Protein AF-B3MXZ1-F1 (afdb_monomer_lite)

Foldseek 3Di:
DLVLLVVLLVVLVVLLVVCVVPVQVSLLVCLVVNLVSLVVLLVVLVVVLVVLVVLLVVLVVVLVVLVVVLVLLCQLCDCPHVVNVVLVVLVVLLVVLVVVVVVVPPPDPPPDDDPDDDDDDDPPPVSPVVSVVSNVVSVVVSVVSVVVSVVSNVVSVVVSCCSVVVPNVVSVVVSVLSVVLSVLSVLLNVLSVQSVDPDSVSVSVSSVSSVVNSVSSVVSNCVVVVVD

Structure (mmCIF, N/CA/C/O backbone):
data_AF-B3MXZ1-F1
#
_entry.id   AF-B3MXZ1-F1
#
loop_
_atom_site.group_PDB
_atom_site.id
_atom_site.type_symbol
_atom_site.label_atom_id
_atom_site.label_alt_id
_atom_site.label_comp_id
_atom_site.label_asym_id
_atom_site.label_entity_id
_atom_site.label_seq_id
_atom_site.pdbx_PDB_ins_code
_atom_site.Cartn_x
_atom_site.Cartn_y
_atom_site.Cartn_z
_atom_site.occupancy
_atom_site.B_iso_or_equiv
_atom_site.auth_seq_id
_atom_site.auth_comp_id
_atom_site.auth_asym_id
_atom_site.auth_atom_id
_atom_site.pdbx_PDB_model_num
ATOM 1 N N . MET A 1 1 ? -10.694 4.862 7.786 1.00 93.06 1 MET A N 1
ATOM 2 C CA . MET A 1 1 ? -10.597 4.562 9.237 1.00 93.06 1 MET A CA 1
ATOM 3 C C . MET A 1 1 ? -10.283 5.751 10.142 1.00 93.06 1 MET A C 1
ATOM 5 O O . MET A 1 1 ? -10.937 5.876 11.170 1.00 93.06 1 MET A O 1
ATOM 9 N N . PHE A 1 2 ? -9.372 6.655 9.772 1.00 93.19 2 PHE A N 1
ATOM 10 C CA . PHE A 1 2 ? -8.960 7.810 10.591 1.00 93.19 2 PHE A CA 1
ATOM 11 C C . PHE A 1 2 ? -10.103 8.555 11.312 1.00 93.19 2 PHE A C 1
ATOM 13 O O . PHE A 1 2 ? -10.139 8.621 12.540 1.00 93.19 2 PHE A O 1
ATOM 20 N N . LYS A 1 3 ? -11.109 9.038 10.564 1.00 92.94 3 LYS A N 1
ATOM 21 C CA . LYS A 1 3 ? -12.267 9.762 11.132 1.00 92.94 3 LYS A CA 1
ATOM 22 C C . LYS A 1 3 ? -13.041 8.944 12.171 1.00 92.94 3 LYS A C 1
ATOM 24 O O . LYS A 1 3 ? -13.578 9.509 13.120 1.00 92.94 3 LYS A O 1
ATOM 29 N N . TRP A 1 4 ? -13.116 7.624 11.984 1.00 95.56 4 TRP A N 1
ATOM 30 C CA . TRP A 1 4 ? -13.737 6.737 12.964 1.00 95.56 4 TRP A CA 1
ATOM 31 C C . TRP A 1 4 ? -12.901 6.685 14.243 1.00 95.56 4 TRP A C 1
ATOM 33 O O . TRP A 1 4 ? -13.463 6.930 15.301 1.00 95.56 4 TRP A O 1
ATOM 43 N N . CYS A 1 5 ? -11.579 6.492 14.161 1.00 95.38 5 CYS A N 1
ATOM 44 C CA . CYS A 1 5 ? -10.699 6.491 15.338 1.00 95.38 5 CYS A CA 1
ATOM 45 C C . CYS A 1 5 ? -10.757 7.803 16.125 1.00 95.38 5 CYS A C 1
ATOM 47 O O . CYS A 1 5 ? -10.826 7.766 17.350 1.00 95.38 5 CYS A O 1
ATOM 49 N N . VAL A 1 6 ? -10.788 8.955 15.444 1.00 93.44 6 VAL A N 1
ATOM 50 C CA . VAL A 1 6 ? -10.919 10.267 16.103 1.00 93.44 6 VAL A CA 1
ATOM 51 C C . VAL A 1 6 ? -12.219 10.351 16.904 1.00 93.44 6 VAL A C 1
ATOM 53 O O . VAL A 1 6 ? -12.214 10.770 18.062 1.00 93.44 6 VAL A O 1
ATOM 56 N N . ARG A 1 7 ? -13.343 9.957 16.296 1.00 93.31 7 ARG A N 1
ATOM 57 C CA . ARG A 1 7 ? -14.656 10.010 16.945 1.00 93.31 7 ARG A CA 1
ATOM 58 C C . ARG A 1 7 ? -14.773 8.973 18.063 1.00 93.31 7 ARG A C 1
ATOM 60 O O . ARG A 1 7 ? -15.049 9.339 19.203 1.00 93.31 7 ARG A O 1
ATOM 67 N N . ALA A 1 8 ? -14.516 7.710 17.740 1.00 92.62 8 ALA A N 1
ATOM 68 C CA . ALA A 1 8 ? -14.602 6.588 18.662 1.00 92.62 8 ALA A CA 1
ATOM 69 C C . ALA A 1 8 ? -13.643 6.770 19.844 1.00 92.62 8 ALA A C 1
ATOM 71 O O . ALA A 1 8 ? -14.031 6.550 20.981 1.00 92.62 8 ALA A O 1
ATOM 72 N N . GLY A 1 9 ? -12.428 7.278 19.619 1.00 91.44 9 GLY A N 1
ATOM 73 C CA . GLY A 1 9 ? -11.471 7.571 20.686 1.00 91.44 9 GLY A CA 1
ATOM 74 C C . GLY A 1 9 ? -12.012 8.551 21.734 1.00 91.44 9 GLY A C 1
ATOM 75 O O . GLY A 1 9 ? -11.844 8.313 22.932 1.00 91.44 9 GLY A O 1
ATOM 76 N N . ARG A 1 10 ? -12.717 9.611 21.309 1.00 89.94 10 ARG A N 1
ATOM 77 C CA . ARG A 1 10 ? -13.372 10.570 22.222 1.00 89.94 10 ARG A CA 1
ATOM 78 C C . ARG A 1 10 ? -14.527 9.924 22.985 1.00 89.94 10 ARG A C 1
ATOM 80 O O . ARG A 1 10 ? -14.628 10.098 24.198 1.00 89.94 10 ARG A O 1
ATOM 87 N N . GLU A 1 11 ? -15.370 9.165 22.287 1.00 90.56 11 GLU A N 1
ATOM 88 C CA . GLU A 1 11 ? -16.501 8.444 22.886 1.00 90.56 11 GLU A CA 1
ATOM 89 C C . GLU A 1 11 ? -16.006 7.413 23.919 1.00 90.56 11 GLU A C 1
ATOM 91 O O . GLU A 1 11 ? -16.462 7.398 25.061 1.00 90.56 11 GLU A O 1
ATOM 96 N N . PHE A 1 12 ? -14.986 6.623 23.579 1.00 92.69 12 PHE A N 1
ATOM 97 C CA . PHE A 1 12 ? -14.372 5.643 24.475 1.00 92.69 12 PHE A CA 1
ATOM 98 C C . PHE A 1 12 ? -13.712 6.308 25.681 1.00 92.69 12 PHE A C 1
ATOM 100 O O . PHE A 1 12 ? -13.848 5.817 26.797 1.00 92.69 12 PHE A O 1
ATOM 107 N N . GLN A 1 13 ? -13.033 7.444 25.501 1.00 92.44 13 GLN A N 1
ATOM 108 C CA . GLN A 1 13 ? -12.469 8.196 26.622 1.00 92.44 13 GLN A CA 1
ATOM 109 C C . GLN A 1 13 ? -13.553 8.673 27.596 1.00 92.44 13 GLN A C 1
ATOM 111 O O . GLN A 1 13 ? -13.343 8.611 28.806 1.00 92.44 13 GLN A O 1
ATOM 116 N N . MET A 1 14 ? -14.692 9.143 27.086 1.00 89.19 14 MET A N 1
ATOM 117 C CA . MET A 1 14 ? -15.820 9.564 27.918 1.00 89.19 14 MET A CA 1
ATOM 118 C C . MET A 1 14 ? -16.379 8.389 28.723 1.00 89.19 14 MET A C 1
ATOM 120 O O . MET A 1 14 ? -16.520 8.499 29.939 1.00 89.19 14 MET A O 1
ATOM 124 N N . VAL A 1 15 ? -16.608 7.246 28.071 1.00 88.38 15 VAL A N 1
ATOM 125 C CA . VAL A 1 15 ? -17.069 6.019 28.739 1.00 88.38 15 VAL A CA 1
ATOM 126 C C . VAL A 1 15 ? -16.093 5.578 29.824 1.00 88.38 15 VAL A C 1
ATOM 128 O O . VAL A 1 15 ? -16.517 5.266 30.930 1.00 88.38 15 VAL A O 1
ATOM 131 N N . LEU A 1 16 ? -14.789 5.570 29.536 1.00 89.94 16 LEU A N 1
ATOM 132 C CA . LEU A 1 16 ? -13.767 5.154 30.499 1.00 89.94 16 LEU A CA 1
ATOM 133 C C . LEU A 1 16 ? -13.715 6.073 31.726 1.00 89.94 16 LEU A C 1
ATOM 135 O O . LEU A 1 16 ? -13.506 5.583 32.831 1.00 89.94 16 LEU A O 1
ATOM 139 N N . LYS A 1 17 ? -13.930 7.384 31.548 1.00 88.94 17 LYS A N 1
ATOM 140 C CA . LYS A 1 17 ? -14.038 8.332 32.669 1.00 88.94 17 LYS A CA 1
ATOM 141 C C . LYS A 1 17 ? -15.261 8.027 33.529 1.00 88.94 17 LYS A C 1
ATOM 143 O O . LYS A 1 17 ? -15.119 7.845 34.730 1.00 88.94 17 LYS A O 1
ATOM 148 N N . LEU A 1 18 ? -16.432 7.883 32.914 1.00 85.81 18 LEU A N 1
ATOM 149 C CA . LEU A 1 18 ? -17.665 7.567 33.639 1.00 85.81 18 LEU A CA 1
ATOM 150 C C . LEU A 1 18 ? -17.561 6.220 34.374 1.00 85.81 18 LEU A C 1
ATOM 152 O O . LEU A 1 18 ? -17.936 6.104 35.536 1.00 85.81 18 LEU A O 1
ATOM 156 N N . ALA A 1 19 ? -16.983 5.206 33.728 1.00 84.75 19 ALA A N 1
ATOM 157 C CA . ALA A 1 19 ? -16.794 3.885 34.318 1.00 84.75 19 ALA A CA 1
ATOM 158 C C . ALA A 1 19 ? -15.785 3.870 35.481 1.00 84.75 19 ALA A C 1
ATOM 160 O O . ALA A 1 19 ? -15.752 2.895 36.226 1.00 84.75 19 ALA A O 1
ATOM 161 N N . SER A 1 20 ? -14.965 4.914 35.649 1.00 83.06 20 SER A N 1
ATOM 162 C CA . SER A 1 20 ? -14.101 5.058 36.828 1.00 83.06 20 SER A CA 1
ATOM 163 C C . SER A 1 20 ? -14.858 5.536 38.073 1.00 83.06 20 SER A C 1
ATOM 165 O O . SER A 1 20 ? -14.412 5.272 39.186 1.00 83.06 20 SER A O 1
ATOM 167 N N . GLU A 1 21 ? -16.009 6.190 37.887 1.00 82.94 21 GLU A N 1
ATOM 168 C CA . GLU A 1 21 ? -16.872 6.687 38.964 1.00 82.94 21 GLU A CA 1
ATOM 169 C C . GLU A 1 21 ? -17.924 5.640 39.357 1.00 82.94 21 GLU A C 1
ATOM 171 O O . GLU A 1 21 ? -18.075 5.322 40.535 1.00 82.94 21 GLU A O 1
ATOM 176 N N . ASP A 1 22 ? -18.604 5.053 38.365 1.00 82.12 22 ASP A N 1
ATOM 177 C CA . ASP A 1 22 ? -19.532 3.932 38.548 1.00 82.12 22 ASP A CA 1
ATOM 178 C C . ASP A 1 22 ? -19.400 2.924 37.386 1.00 82.12 22 ASP A C 1
ATOM 180 O O . ASP A 1 22 ? -20.073 3.039 36.353 1.00 82.12 22 ASP A O 1
ATOM 184 N N . PRO A 1 23 ? -18.551 1.890 37.538 1.00 72.38 23 PRO A N 1
ATOM 185 C CA . PRO A 1 23 ? -18.324 0.891 36.498 1.00 72.38 23 PRO A CA 1
ATOM 186 C C . PRO A 1 23 ? -19.586 0.097 36.133 1.00 72.38 23 PRO A C 1
ATOM 188 O O . PRO A 1 23 ? -19.678 -0.451 35.032 1.00 72.38 23 PRO A O 1
ATOM 191 N N . LYS A 1 24 ? -20.542 -0.018 37.067 1.00 73.62 24 LYS A N 1
ATOM 192 C CA . LYS A 1 24 ? -21.664 -0.959 36.977 1.00 73.62 24 LYS A CA 1
ATOM 193 C C . LYS A 1 24 ? -22.850 -0.354 36.235 1.00 73.62 24 LYS A C 1
ATOM 195 O O . LYS A 1 24 ? -23.453 -1.060 35.423 1.00 73.62 24 LYS A O 1
ATOM 200 N N . ALA A 1 25 ? -23.151 0.923 36.481 1.00 69.69 25 ALA A N 1
ATOM 201 C CA . ALA A 1 25 ? -24.272 1.628 35.856 1.00 69.69 25 ALA A CA 1
ATOM 202 C C . ALA A 1 25 ? -23.959 2.120 34.432 1.00 69.69 25 ALA A C 1
ATOM 204 O O . ALA A 1 25 ? -24.816 2.084 33.547 1.00 69.69 25 ALA A O 1
ATOM 205 N N . VAL A 1 26 ? -22.716 2.537 34.176 1.00 73.75 26 VAL A N 1
ATOM 206 C CA . VAL A 1 26 ? -22.315 3.161 32.900 1.00 73.75 26 VAL A CA 1
ATOM 207 C C . VAL A 1 26 ? -22.398 2.188 31.724 1.00 73.75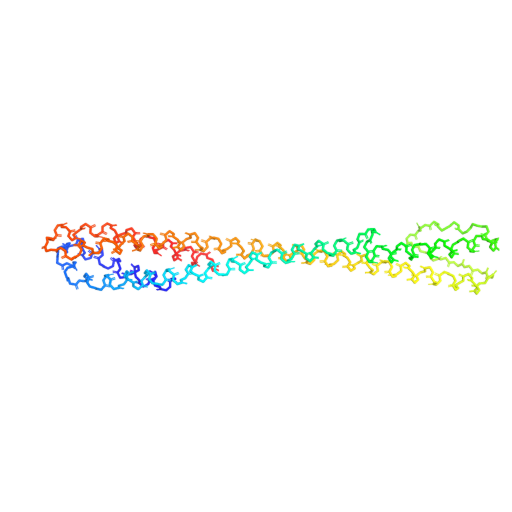 26 VAL A C 1
ATOM 209 O O . VAL A 1 26 ? -22.818 2.562 30.626 1.00 73.75 26 VAL A O 1
ATOM 212 N N . LEU A 1 27 ? -22.038 0.923 31.950 1.00 72.00 27 LEU A N 1
ATOM 213 C CA . LEU A 1 27 ? -22.040 -0.096 30.901 1.00 72.00 27 LEU A CA 1
ATOM 214 C C . LEU A 1 27 ? -23.450 -0.570 30.520 1.00 72.00 27 LEU A C 1
ATOM 216 O O . LEU A 1 27 ? -23.641 -0.977 29.376 1.00 72.00 27 LEU A O 1
ATOM 220 N N . ASP A 1 28 ? -24.435 -0.457 31.418 1.00 70.31 28 ASP A N 1
ATOM 221 C CA . ASP A 1 28 ? -25.837 -0.775 31.106 1.00 70.31 28 ASP A CA 1
ATOM 222 C C . ASP A 1 28 ? -26.475 0.284 30.197 1.00 70.31 28 ASP A C 1
ATOM 224 O O . ASP A 1 28 ? -27.252 -0.048 29.304 1.00 70.31 28 ASP A O 1
ATOM 228 N N . ILE A 1 29 ? -26.115 1.557 30.382 1.00 68.81 29 ILE A N 1
ATOM 229 C CA . ILE A 1 29 ? -26.708 2.674 29.634 1.00 68.81 29 ILE A CA 1
ATOM 230 C C . ILE A 1 29 ? -26.031 2.848 28.269 1.00 68.81 29 ILE A C 1
ATOM 232 O O . ILE A 1 29 ? -26.696 3.102 27.265 1.00 68.81 29 ILE A O 1
ATOM 236 N N . ILE A 1 30 ? -24.703 2.707 28.214 1.00 79.12 30 ILE A N 1
ATOM 237 C CA . ILE A 1 30 ? -23.906 3.078 27.031 1.00 79.12 30 ILE A CA 1
ATOM 238 C C . ILE A 1 30 ? -23.418 1.840 26.255 1.00 79.12 30 ILE A C 1
ATOM 240 O O . ILE A 1 30 ? -22.921 1.959 25.134 1.00 79.12 30 ILE A O 1
ATOM 244 N N . GLY A 1 31 ? -23.622 0.630 26.790 1.00 79.50 31 GLY A N 1
ATOM 245 C CA . GLY A 1 31 ? -23.174 -0.624 26.177 1.00 79.50 31 GLY A CA 1
ATOM 246 C C . GLY A 1 31 ? -23.631 -0.797 24.726 1.00 79.50 31 GLY A C 1
ATOM 247 O O . GLY A 1 31 ? -22.821 -1.146 23.872 1.00 79.50 31 GLY A O 1
ATOM 248 N N . GLY A 1 32 ? -24.890 -0.471 24.411 1.00 81.94 32 GLY A N 1
ATOM 249 C CA . GLY A 1 32 ? -25.412 -0.557 23.040 1.00 81.94 32 GLY A CA 1
ATOM 250 C C . GLY A 1 32 ? -24.699 0.376 22.054 1.00 81.94 32 GLY A C 1
ATOM 251 O O . GLY A 1 32 ? -24.387 -0.029 20.934 1.00 81.94 32 GLY A O 1
ATOM 252 N N . VAL A 1 33 ? -24.370 1.596 22.490 1.00 85.38 33 VAL A N 1
ATOM 253 C CA . VAL A 1 33 ? -23.632 2.579 21.678 1.00 85.38 33 VAL A CA 1
ATOM 254 C C . VAL A 1 33 ? -22.213 2.086 21.405 1.00 85.38 33 VAL A C 1
ATOM 256 O O . VAL A 1 33 ? -21.750 2.145 20.270 1.00 85.38 33 VAL A O 1
ATOM 259 N N . ILE A 1 34 ? -21.541 1.541 22.422 1.00 88.56 34 ILE A N 1
ATOM 260 C CA . ILE A 1 34 ? -20.177 1.013 22.294 1.00 88.56 34 ILE A CA 1
ATOM 261 C C . ILE A 1 34 ? -20.141 -0.183 21.344 1.00 88.56 34 ILE A C 1
ATOM 263 O O . ILE A 1 34 ? -19.271 -0.246 20.479 1.00 88.56 34 ILE A O 1
ATOM 267 N N . VAL A 1 35 ? -21.089 -1.114 21.476 1.00 90.62 35 VAL A N 1
ATOM 268 C CA . VAL A 1 35 ? -21.178 -2.284 20.592 1.00 90.62 35 VAL A CA 1
ATOM 269 C C . VAL A 1 35 ? -21.366 -1.851 19.143 1.00 90.62 35 VAL A C 1
ATOM 271 O O . VAL A 1 35 ? -20.604 -2.289 18.285 1.00 90.62 35 VAL A O 1
ATOM 274 N N . SER A 1 36 ? -22.302 -0.934 18.888 1.00 91.12 36 SER A N 1
ATOM 275 C CA . SER A 1 36 ? -22.532 -0.404 17.543 1.00 91.12 36 SER A CA 1
ATOM 276 C C . SER A 1 36 ? -21.297 0.319 16.991 1.00 91.12 36 SER A C 1
ATOM 278 O O . SER A 1 36 ? -20.915 0.101 15.843 1.00 91.12 36 SER A O 1
ATOM 280 N N . ALA A 1 37 ? -20.614 1.127 17.808 1.00 92.88 37 ALA A N 1
ATOM 281 C CA . ALA A 1 37 ? -19.394 1.818 17.396 1.00 92.88 37 ALA A CA 1
ATOM 282 C C . ALA A 1 37 ? -18.263 0.843 17.026 1.00 92.88 37 ALA A C 1
ATOM 284 O O . ALA A 1 37 ? -17.563 1.076 16.038 1.00 92.88 37 ALA A O 1
ATOM 285 N N . VAL A 1 38 ? -18.098 -0.243 17.791 1.00 94.75 38 VAL A N 1
ATOM 286 C CA . VAL A 1 38 ? -17.117 -1.309 17.528 1.00 94.75 38 VAL A CA 1
ATOM 287 C C . VAL A 1 38 ? -17.466 -2.088 16.258 1.00 94.75 38 VAL A C 1
ATOM 289 O O . VAL A 1 38 ? -16.576 -2.326 15.450 1.00 94.75 38 VAL A O 1
ATOM 292 N N . GLU A 1 39 ? -18.737 -2.437 16.044 1.00 95.06 39 GLU A N 1
ATOM 293 C CA . GLU A 1 39 ? -19.204 -3.115 14.822 1.00 95.06 39 GLU A CA 1
ATOM 294 C C . GLU A 1 39 ? -18.944 -2.260 13.573 1.00 95.06 39 GLU A C 1
ATOM 296 O O . GLU A 1 39 ? -18.283 -2.714 12.643 1.00 95.06 39 GLU A O 1
ATOM 301 N N . VAL A 1 40 ? -19.315 -0.975 13.605 1.00 95.88 40 VAL A N 1
ATOM 302 C CA . VAL A 1 40 ? -19.004 -0.027 12.519 1.00 95.88 40 VAL A CA 1
ATOM 303 C C . VAL A 1 40 ? -17.494 0.109 12.299 1.00 95.88 40 VAL A C 1
ATOM 305 O O . VAL A 1 40 ? -17.038 0.278 11.167 1.00 95.88 40 VAL A O 1
ATOM 308 N N . GLY A 1 41 ? -16.705 0.076 13.374 1.00 95.56 41 GLY A N 1
ATOM 309 C CA . GLY A 1 41 ? -15.247 0.095 13.291 1.00 95.56 41 GLY A CA 1
ATOM 310 C C . GLY A 1 41 ? -14.689 -1.123 12.571 1.00 95.56 41 GLY A C 1
ATOM 311 O O . GLY A 1 41 ? -13.784 -0.979 11.751 1.00 95.56 41 GLY A O 1
ATOM 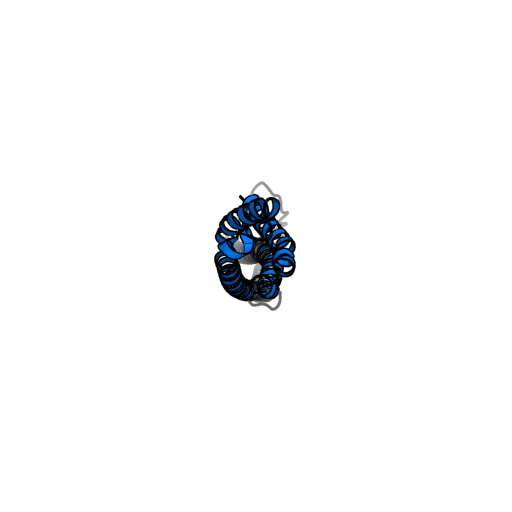312 N N . LEU A 1 42 ? -15.245 -2.301 12.854 1.00 96.69 42 LEU A N 1
ATOM 313 C CA . LEU A 1 42 ? -14.804 -3.563 12.277 1.00 96.69 42 LEU A CA 1
ATOM 314 C C . LEU A 1 42 ? -15.089 -3.612 10.778 1.00 96.69 42 LEU A C 1
ATOM 316 O O . LEU A 1 42 ? -14.170 -3.858 9.998 1.00 96.69 42 LEU A O 1
ATOM 320 N N . ASP A 1 43 ? -16.318 -3.286 10.379 1.00 97.25 43 ASP A N 1
ATOM 321 C CA . ASP A 1 43 ? -16.723 -3.257 8.971 1.00 97.25 43 ASP A CA 1
ATOM 322 C C . ASP A 1 43 ? -15.841 -2.296 8.167 1.00 97.25 43 ASP A C 1
ATOM 324 O O . ASP A 1 43 ? -15.348 -2.619 7.086 1.00 97.25 43 ASP A O 1
ATOM 328 N N . ARG A 1 44 ? -15.561 -1.112 8.728 1.00 96.75 44 ARG A N 1
ATOM 329 C CA . ARG A 1 44 ? -14.680 -0.130 8.086 1.00 96.75 44 ARG A CA 1
ATOM 330 C C . ARG A 1 44 ? -13.229 -0.587 8.030 1.00 96.75 44 ARG A C 1
ATOM 332 O O . ARG A 1 44 ? -12.551 -0.252 7.061 1.00 96.75 44 ARG A O 1
ATOM 339 N N . ALA A 1 45 ? -12.732 -1.283 9.050 1.00 96.00 45 ALA A N 1
ATOM 340 C CA . ALA A 1 45 ? -11.368 -1.797 9.058 1.00 96.00 45 ALA A CA 1
ATOM 341 C C . ALA A 1 45 ? -11.191 -2.898 8.005 1.00 96.00 45 ALA A C 1
ATOM 343 O O . ALA A 1 45 ? -10.200 -2.876 7.282 1.00 96.00 45 ALA A O 1
ATOM 344 N N . LEU A 1 46 ? -12.170 -3.798 7.876 1.00 96.12 46 LEU A N 1
ATOM 345 C CA . LEU A 1 46 ? -12.203 -4.831 6.840 1.00 96.12 46 LEU A CA 1
ATOM 346 C C . LEU A 1 46 ? -12.212 -4.219 5.437 1.00 96.12 46 LEU A C 1
ATOM 348 O O . LEU A 1 46 ? -11.302 -4.492 4.663 1.00 96.12 46 LEU A O 1
ATOM 352 N N . ALA A 1 47 ? -13.162 -3.324 5.156 1.00 96.25 47 ALA A N 1
ATOM 353 C CA . ALA A 1 47 ? -13.253 -2.661 3.855 1.00 96.25 47 ALA A CA 1
ATOM 354 C C . ALA A 1 47 ? -11.996 -1.835 3.528 1.00 96.25 47 ALA A C 1
ATOM 356 O O . ALA A 1 47 ? -11.555 -1.783 2.386 1.00 96.25 47 ALA A O 1
ATOM 357 N N . SER A 1 48 ? -11.392 -1.189 4.532 1.00 94.88 48 SER A N 1
ATOM 358 C CA . SER A 1 48 ? -10.155 -0.429 4.318 1.00 94.88 48 SER A CA 1
ATOM 359 C C . SER A 1 48 ? -8.968 -1.357 4.019 1.00 94.88 48 SER A C 1
ATOM 361 O O . SER A 1 48 ? -8.162 -1.019 3.165 1.00 94.88 48 SER A O 1
ATOM 363 N N . LEU A 1 49 ? -8.856 -2.521 4.674 1.00 96.00 49 LEU A N 1
ATOM 364 C CA . LEU A 1 49 ? -7.797 -3.496 4.371 1.00 96.00 49 LEU A CA 1
ATOM 365 C C . LEU A 1 49 ? -7.962 -4.122 2.987 1.00 96.00 49 LEU A C 1
ATOM 367 O O . LEU A 1 49 ? -6.962 -4.354 2.320 1.00 96.00 49 LEU A O 1
ATOM 371 N N . GLU A 1 50 ? -9.194 -4.393 2.561 1.00 95.88 50 GLU A N 1
ATOM 372 C CA . GLU A 1 50 ? -9.483 -4.895 1.214 1.00 95.88 50 GLU A CA 1
ATOM 373 C C . GLU A 1 50 ? -8.961 -3.919 0.151 1.00 95.88 50 GLU A C 1
ATOM 375 O O . GLU A 1 50 ? -8.130 -4.298 -0.668 1.00 95.88 50 GLU A O 1
ATOM 380 N N . LEU A 1 51 ? -9.313 -2.633 0.268 1.00 94.94 51 LEU A N 1
ATOM 381 C CA . LEU A 1 51 ? -8.825 -1.586 -0.636 1.00 94.94 51 LEU A CA 1
ATOM 382 C C . LEU A 1 51 ? -7.296 -1.444 -0.637 1.00 94.94 51 LEU A C 1
ATOM 384 O O . LEU A 1 51 ? -6.698 -1.222 -1.691 1.00 94.94 51 LEU A O 1
ATOM 388 N N . LEU A 1 52 ? -6.653 -1.544 0.532 1.00 94.69 52 LEU A N 1
ATOM 389 C CA . LEU A 1 52 ? -5.193 -1.456 0.621 1.00 94.69 52 LEU A CA 1
ATOM 390 C C . LEU A 1 52 ? -4.514 -2.676 -0.010 1.00 94.69 52 LEU A C 1
ATOM 392 O O . LEU A 1 52 ? -3.510 -2.514 -0.695 1.00 94.69 52 LEU A O 1
ATOM 396 N N . ASN A 1 53 ? -5.062 -3.879 0.175 1.00 93.50 53 ASN A N 1
ATOM 397 C CA . ASN A 1 53 ? -4.536 -5.095 -0.446 1.00 93.50 53 ASN A CA 1
ATOM 398 C C . ASN A 1 53 ? -4.688 -5.068 -1.973 1.00 93.50 53 ASN A C 1
ATOM 400 O O . ASN A 1 53 ? -3.752 -5.450 -2.676 1.00 93.50 53 ASN A O 1
ATOM 404 N N . ASP A 1 54 ? -5.820 -4.577 -2.484 1.00 94.12 54 ASP A N 1
ATOM 405 C CA . ASP A 1 54 ? -6.031 -4.392 -3.924 1.00 94.12 54 ASP A CA 1
ATOM 406 C C . ASP A 1 54 ? -5.028 -3.381 -4.493 1.00 94.12 54 ASP A C 1
ATOM 408 O O . ASP A 1 54 ? -4.328 -3.670 -5.464 1.00 94.12 54 ASP A O 1
ATOM 412 N N . SER A 1 55 ? -4.865 -2.238 -3.820 1.00 92.62 55 SER A N 1
ATOM 413 C CA . SER A 1 55 ? -3.857 -1.234 -4.192 1.00 92.62 55 SER A CA 1
ATOM 414 C C . SER A 1 55 ? -2.439 -1.819 -4.157 1.00 92.62 55 SER A C 1
ATOM 416 O O . SER A 1 55 ? -1.611 -1.511 -5.009 1.00 92.62 55 SER A O 1
ATOM 418 N N . HIS A 1 56 ? -2.147 -2.700 -3.197 1.00 92.25 56 HIS A N 1
ATOM 419 C CA . HIS A 1 56 ? -0.828 -3.317 -3.048 1.00 92.25 56 HIS A CA 1
ATOM 420 C C . HIS A 1 56 ? -0.540 -4.294 -4.187 1.00 92.25 56 HIS A C 1
ATOM 422 O O . HIS A 1 56 ? 0.577 -4.346 -4.710 1.00 92.25 56 HIS A O 1
ATOM 428 N N . LEU A 1 57 ? -1.561 -5.024 -4.637 1.00 93.25 57 LEU A N 1
ATOM 429 C CA . LEU A 1 57 ? -1.472 -5.854 -5.829 1.00 93.25 57 LEU A CA 1
ATOM 430 C C . LEU A 1 57 ? -1.194 -5.012 -7.083 1.00 93.25 57 LEU A C 1
ATOM 432 O O . LEU A 1 57 ? -0.299 -5.363 -7.854 1.00 93.25 57 LEU A O 1
ATOM 436 N N . GLU A 1 58 ? -1.910 -3.903 -7.276 1.00 92.25 58 GLU A N 1
ATOM 437 C CA . GLU A 1 58 ? -1.696 -2.996 -8.414 1.00 92.25 58 GLU A CA 1
ATOM 438 C C . GLU A 1 58 ? -0.279 -2.400 -8.421 1.00 92.25 58 GLU A C 1
ATOM 440 O O . GLU A 1 58 ? 0.387 -2.375 -9.458 1.00 92.25 58 GLU A O 1
ATOM 445 N N . VAL A 1 59 ? 0.226 -1.984 -7.257 1.00 91.81 59 VAL A N 1
ATOM 446 C CA . VAL A 1 59 ? 1.597 -1.472 -7.089 1.00 91.81 59 VAL A CA 1
ATOM 447 C C . VAL A 1 59 ? 2.636 -2.538 -7.438 1.00 91.81 59 VAL A C 1
ATOM 449 O O . VAL A 1 59 ? 3.605 -2.253 -8.147 1.00 91.81 59 VAL A O 1
ATOM 452 N N . SER A 1 60 ? 2.416 -3.781 -7.005 1.00 90.88 60 SER A N 1
ATOM 453 C CA . SER A 1 60 ? 3.282 -4.910 -7.353 1.00 90.88 60 SER A CA 1
ATOM 454 C C . SER A 1 60 ? 3.307 -5.157 -8.868 1.00 90.88 60 SER A C 1
ATOM 456 O O . SER A 1 60 ? 4.378 -5.258 -9.466 1.00 90.88 60 SER A O 1
ATOM 458 N N . GLN A 1 61 ? 2.140 -5.142 -9.521 1.00 92.12 61 GLN A N 1
ATOM 459 C CA . GLN A 1 61 ? 2.041 -5.276 -10.979 1.00 92.12 61 GLN A CA 1
ATOM 460 C C . GLN A 1 61 ? 2.748 -4.129 -11.713 1.00 92.12 61 GLN A C 1
ATOM 462 O O . GLN A 1 61 ? 3.466 -4.366 -12.685 1.00 92.12 61 GLN A O 1
ATOM 467 N N . ALA A 1 62 ? 2.599 -2.889 -11.244 1.00 91.38 62 ALA A 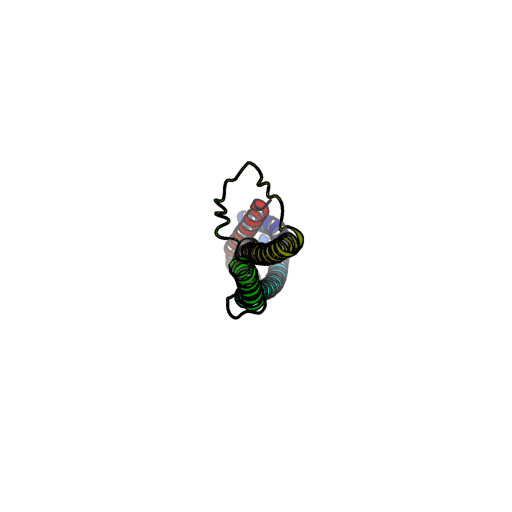N 1
ATOM 468 C CA . ALA A 1 62 ? 3.286 -1.736 -11.819 1.00 91.38 62 ALA A CA 1
ATOM 469 C C . ALA A 1 62 ? 4.816 -1.859 -11.697 1.00 91.38 62 ALA A C 1
ATOM 471 O O . ALA A 1 62 ? 5.542 -1.572 -12.653 1.00 91.38 62 ALA A O 1
ATOM 472 N N . LYS A 1 63 ? 5.317 -2.331 -10.550 1.00 90.38 63 LYS A N 1
ATOM 473 C CA . LYS A 1 63 ? 6.745 -2.605 -10.328 1.00 90.38 63 LYS A CA 1
ATOM 474 C C . LYS A 1 63 ? 7.281 -3.649 -11.309 1.00 90.38 63 LYS A C 1
ATOM 476 O O . LYS A 1 63 ? 8.347 -3.435 -11.895 1.00 90.38 63 LYS A O 1
ATOM 481 N N . ASP A 1 64 ? 6.543 -4.735 -11.510 1.00 91.81 64 ASP A N 1
ATOM 482 C CA . ASP A 1 64 ? 6.919 -5.809 -12.433 1.00 91.81 64 ASP A CA 1
ATOM 483 C C . ASP A 1 64 ? 6.911 -5.329 -13.890 1.00 91.81 64 ASP A C 1
ATOM 485 O O . ASP A 1 64 ? 7.859 -5.589 -14.634 1.00 91.81 64 ASP A O 1
ATOM 489 N N . LEU A 1 65 ? 5.905 -4.541 -14.287 1.00 94.12 65 LEU A N 1
ATOM 490 C CA . LEU A 1 65 ? 5.845 -3.920 -15.613 1.00 94.12 65 LEU A CA 1
ATOM 491 C C . LEU A 1 65 ? 7.033 -2.985 -15.856 1.00 94.12 65 LEU A C 1
ATOM 493 O O . LEU A 1 65 ? 7.682 -3.074 -16.897 1.00 94.12 65 LEU A O 1
ATOM 497 N N . LEU A 1 66 ? 7.371 -2.121 -14.895 1.00 93.75 66 LEU A N 1
ATOM 498 C CA . LEU A 1 66 ? 8.539 -1.244 -15.005 1.00 93.75 66 LEU A CA 1
ATOM 499 C C . LEU A 1 66 ? 9.849 -2.037 -15.091 1.00 93.75 66 LEU A C 1
ATOM 501 O O . LEU A 1 66 ? 10.768 -1.631 -15.805 1.00 93.75 66 LEU A O 1
ATOM 505 N N . HIS A 1 67 ? 9.951 -3.162 -14.378 1.00 91.94 67 HIS A N 1
ATOM 506 C CA . HIS A 1 67 ? 11.099 -4.056 -14.480 1.00 91.94 67 HIS A CA 1
ATOM 507 C C . HIS A 1 67 ? 11.200 -4.689 -15.873 1.00 91.94 67 HIS A C 1
ATOM 509 O O . HIS A 1 67 ? 12.280 -4.670 -16.462 1.00 91.94 67 HIS A O 1
ATOM 515 N N . SER A 1 68 ? 10.080 -5.177 -16.415 1.00 95.31 68 SER A N 1
ATOM 516 C CA . SER A 1 68 ? 10.004 -5.737 -17.767 1.00 95.31 68 SER A CA 1
ATOM 517 C C . SER A 1 68 ? 10.394 -4.706 -18.823 1.00 95.31 68 SER A C 1
ATOM 519 O O . SER A 1 68 ? 11.272 -4.969 -19.633 1.00 95.31 68 SER A O 1
ATOM 521 N N . ILE A 1 69 ? 9.823 -3.498 -18.772 1.00 92.44 69 ILE A N 1
ATOM 522 C CA . ILE A 1 69 ? 10.137 -2.433 -19.736 1.00 92.44 69 ILE A CA 1
ATOM 523 C C . ILE A 1 69 ? 11.617 -2.052 -19.655 1.00 92.44 69 ILE A C 1
ATOM 525 O O . ILE A 1 69 ? 12.262 -1.848 -20.681 1.00 92.44 69 ILE A O 1
ATOM 529 N N . LEU A 1 70 ? 12.184 -1.954 -18.448 1.00 93.44 70 LEU A N 1
ATOM 530 C CA . LEU A 1 70 ? 13.609 -1.674 -18.289 1.00 93.44 70 LEU A CA 1
ATOM 531 C C . LEU A 1 70 ? 14.473 -2.780 -18.896 1.00 93.44 70 LEU A C 1
ATOM 533 O O . LEU A 1 70 ? 15.464 -2.468 -19.557 1.00 93.44 70 LEU A O 1
ATOM 537 N N . HIS A 1 71 ? 14.112 -4.043 -18.667 1.00 94.00 71 HIS A N 1
ATOM 538 C CA . HIS A 1 71 ? 14.791 -5.179 -19.274 1.00 94.00 71 HIS A CA 1
ATOM 539 C C . HIS A 1 71 ? 14.741 -5.083 -20.803 1.00 94.00 71 HIS A C 1
ATOM 541 O O . HIS A 1 71 ? 15.792 -5.104 -21.435 1.00 94.00 71 HIS A O 1
ATOM 547 N N . ASP A 1 72 ? 13.557 -4.866 -21.378 1.00 93.69 72 ASP A N 1
ATOM 548 C CA . ASP A 1 72 ? 13.358 -4.756 -22.826 1.00 93.69 72 ASP A CA 1
ATOM 549 C C . ASP A 1 72 ? 14.153 -3.593 -23.427 1.00 93.69 72 ASP A C 1
ATOM 551 O O . ASP A 1 72 ? 14.821 -3.761 -24.443 1.00 93.69 72 ASP A O 1
ATOM 555 N N . VAL A 1 73 ? 14.167 -2.428 -22.767 1.00 92.44 73 VAL A N 1
ATOM 556 C CA . VAL A 1 73 ? 15.000 -1.287 -23.175 1.00 92.44 73 VAL A CA 1
ATOM 557 C C . VAL A 1 73 ? 16.479 -1.672 -23.159 1.00 92.44 73 VAL A C 1
ATOM 559 O O . VAL A 1 73 ? 17.194 -1.414 -24.125 1.00 92.44 73 VAL A O 1
ATOM 562 N N . VAL A 1 74 ? 16.971 -2.293 -22.087 1.00 91.38 74 VAL A N 1
ATOM 563 C CA . VAL A 1 74 ? 18.380 -2.706 -22.011 1.00 91.38 74 VAL A CA 1
ATOM 564 C C . VAL A 1 74 ? 18.722 -3.711 -23.113 1.00 91.38 74 VAL A C 1
ATOM 566 O O . VAL A 1 74 ? 19.779 -3.575 -23.735 1.00 91.38 74 VAL A O 1
ATOM 569 N N . ASP A 1 75 ? 17.835 -4.662 -23.394 1.00 93.94 75 ASP A N 1
ATOM 570 C CA . ASP A 1 75 ? 18.030 -5.686 -24.421 1.00 93.94 75 ASP A CA 1
ATOM 571 C C . ASP A 1 75 ? 18.028 -5.084 -25.833 1.00 93.94 75 ASP A C 1
ATOM 573 O O . ASP A 1 75 ? 18.941 -5.337 -26.625 1.00 93.94 75 ASP A O 1
ATOM 577 N N . ASP A 1 76 ? 17.080 -4.192 -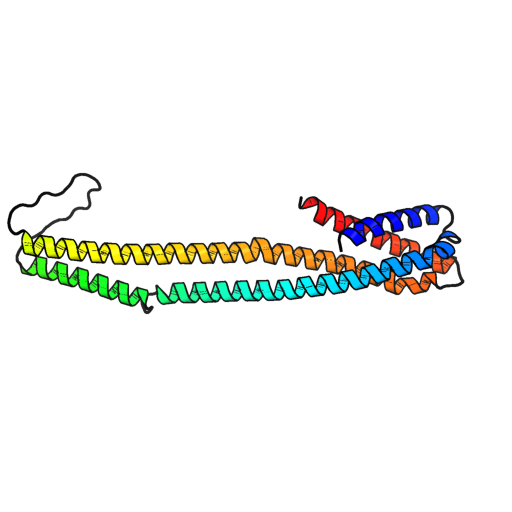26.130 1.00 92.38 76 ASP A N 1
ATOM 578 C CA . ASP A 1 76 ? 16.961 -3.497 -27.414 1.00 92.38 76 ASP A CA 1
ATOM 579 C C . ASP A 1 76 ? 18.187 -2.631 -27.737 1.00 92.38 76 ASP A C 1
ATOM 581 O O . ASP A 1 76 ? 18.610 -2.532 -28.899 1.00 92.38 76 ASP A O 1
ATOM 585 N N . PHE A 1 77 ? 18.783 -2.011 -26.716 1.00 92.19 77 PHE A N 1
ATOM 586 C CA . PHE A 1 77 ? 20.021 -1.239 -26.837 1.00 92.19 77 PHE A CA 1
ATOM 587 C C . PHE A 1 77 ? 21.298 -2.083 -26.674 1.00 92.19 77 PHE A C 1
ATOM 589 O O . PHE A 1 77 ? 22.395 -1.580 -26.952 1.00 92.19 77 PHE A O 1
ATOM 596 N N . GLY A 1 78 ? 21.179 -3.351 -26.276 1.00 88.31 78 GLY A N 1
ATOM 597 C CA . GLY A 1 78 ? 22.276 -4.308 -26.176 1.00 88.31 78 GLY A CA 1
ATOM 598 C C . GLY A 1 78 ? 22.860 -4.685 -27.545 1.00 88.31 78 GLY A C 1
ATOM 599 O O . GLY A 1 78 ? 22.229 -4.442 -28.571 1.00 88.31 78 GLY A O 1
ATOM 600 N N . PRO A 1 79 ? 24.061 -5.298 -27.614 1.00 88.75 79 PRO A N 1
ATOM 601 C CA . PRO A 1 79 ? 24.776 -5.544 -28.876 1.00 88.75 79 PRO A CA 1
ATOM 602 C C . PRO A 1 79 ? 23.968 -6.311 -29.936 1.00 88.75 79 PRO A C 1
ATOM 604 O O . PRO A 1 79 ? 24.071 -6.012 -31.127 1.00 88.75 79 PRO A O 1
ATOM 607 N N . SER A 1 80 ? 23.145 -7.265 -29.497 1.00 91.81 80 SER A N 1
ATOM 608 C CA . SER A 1 80 ? 22.271 -8.078 -30.355 1.00 91.81 80 SER A CA 1
ATOM 609 C C . SER A 1 80 ? 20.878 -7.465 -30.564 1.00 91.81 80 SER A C 1
ATOM 611 O O . SER A 1 80 ? 20.136 -7.914 -31.442 1.00 91.81 80 SER A O 1
ATOM 613 N N . GLY A 1 81 ? 20.533 -6.432 -29.793 1.00 91.06 81 GLY A N 1
ATOM 614 C CA . GLY A 1 81 ? 19.252 -5.736 -29.832 1.00 91.06 81 GLY A CA 1
ATOM 615 C C . GLY A 1 81 ? 19.031 -4.936 -31.112 1.00 91.06 81 GLY A C 1
ATOM 616 O O . GLY A 1 81 ? 19.934 -4.759 -31.942 1.00 91.06 81 GLY A O 1
ATOM 617 N N . LEU A 1 82 ? 17.805 -4.447 -31.308 1.00 92.62 82 LEU A N 1
ATOM 618 C CA . LEU A 1 82 ? 17.435 -3.667 -32.491 1.00 92.62 82 LEU A CA 1
ATOM 619 C C . LEU A 1 82 ? 18.331 -2.429 -32.667 1.00 92.62 82 LEU A C 1
ATOM 621 O O . LEU A 1 82 ? 18.891 -2.199 -33.746 1.00 92.62 82 LEU A O 1
ATOM 625 N N . TYR A 1 83 ? 18.497 -1.641 -31.605 1.00 89.38 83 TYR A N 1
ATOM 626 C CA . TYR A 1 83 ? 19.304 -0.426 -31.629 1.00 89.38 83 TYR A CA 1
ATOM 627 C C . TYR A 1 83 ? 20.802 -0.731 -31.567 1.00 89.38 83 TYR A C 1
ATOM 629 O O . TYR A 1 83 ? 21.577 -0.023 -32.212 1.00 89.38 83 TYR A O 1
ATOM 637 N N . GLY A 1 84 ? 21.229 -1.802 -30.892 1.00 89.56 84 GLY A N 1
ATOM 638 C CA . GLY A 1 84 ? 22.634 -2.227 -30.910 1.00 89.56 84 GLY A CA 1
ATOM 639 C C . GLY A 1 84 ? 23.112 -2.654 -32.295 1.00 89.56 84 GLY A C 1
ATOM 640 O O . GLY A 1 84 ? 24.143 -2.167 -32.765 1.00 89.56 84 GLY A O 1
ATOM 641 N N . ARG A 1 85 ? 22.316 -3.452 -33.017 1.00 93.12 85 ARG A N 1
ATOM 642 C CA . ARG A 1 85 ? 22.604 -3.812 -34.416 1.00 93.12 85 ARG A CA 1
ATOM 643 C C . ARG A 1 85 ? 22.644 -2.585 -35.321 1.00 93.12 85 ARG A C 1
ATOM 645 O O . ARG A 1 85 ? 23.549 -2.451 -36.146 1.00 93.12 85 ARG A O 1
ATOM 652 N N . ARG A 1 86 ? 21.710 -1.644 -35.141 1.00 91.56 86 ARG A N 1
ATOM 653 C CA . ARG A 1 86 ? 21.697 -0.383 -35.899 1.00 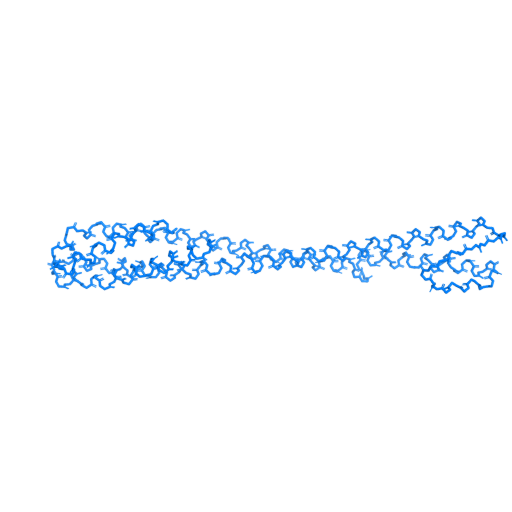91.56 86 ARG A CA 1
ATOM 654 C C . ARG A 1 86 ? 22.929 0.476 -35.607 1.00 91.56 86 ARG A C 1
ATOM 656 O O . ARG A 1 86 ? 23.499 1.040 -36.537 1.00 91.56 86 ARG A O 1
ATOM 663 N N . ARG A 1 87 ? 23.374 0.540 -34.350 1.00 89.62 87 ARG A N 1
ATOM 664 C CA . ARG A 1 87 ? 24.623 1.206 -33.952 1.00 89.62 87 ARG A CA 1
ATOM 665 C C . ARG A 1 87 ? 25.836 0.536 -34.598 1.00 89.62 87 ARG A C 1
ATOM 667 O O . ARG A 1 87 ? 26.659 1.239 -35.173 1.00 89.62 87 ARG A O 1
ATOM 674 N N . GLY A 1 88 ? 25.912 -0.795 -34.573 1.00 89.12 88 GLY A N 1
ATOM 675 C CA . GLY A 1 88 ? 26.972 -1.558 -35.241 1.00 89.12 88 GLY A CA 1
ATOM 676 C C . GLY A 1 88 ? 27.036 -1.285 -36.746 1.00 89.12 88 GLY A C 1
ATOM 677 O O . GLY A 1 88 ? 28.108 -1.027 -37.282 1.00 89.12 88 GLY A O 1
ATOM 678 N N . SER A 1 89 ? 25.884 -1.230 -37.419 1.00 92.06 89 SER A N 1
ATOM 679 C CA . SER A 1 89 ? 25.800 -0.872 -38.842 1.00 92.06 89 SER A CA 1
ATOM 680 C C . SER A 1 89 ? 26.276 0.561 -39.129 1.00 92.06 89 SER A C 1
ATOM 682 O O . SER A 1 89 ? 26.966 0.790 -40.124 1.00 92.06 89 SER A O 1
ATOM 684 N N . LEU A 1 90 ? 25.960 1.525 -38.256 1.00 88.06 90 LEU A N 1
ATOM 685 C CA . LEU A 1 90 ? 26.458 2.901 -38.381 1.00 88.06 90 LEU A CA 1
ATOM 686 C C . LEU A 1 90 ? 27.975 2.984 -38.164 1.00 88.06 90 LEU A C 1
ATOM 688 O O . LEU A 1 90 ? 28.642 3.710 -38.896 1.00 88.06 90 LEU A O 1
ATOM 692 N N . LEU A 1 91 ? 28.528 2.227 -37.212 1.00 87.75 91 LEU A N 1
ATOM 693 C CA . LEU A 1 91 ? 29.977 2.142 -36.992 1.00 87.75 91 LEU A CA 1
ATOM 694 C C . LEU A 1 91 ? 30.694 1.529 -38.201 1.00 87.75 91 LEU A C 1
ATOM 696 O O . LEU A 1 91 ? 31.644 2.126 -38.698 1.00 87.75 91 LEU A O 1
ATOM 700 N N . ALA A 1 92 ? 30.177 0.426 -38.747 1.00 90.38 92 ALA A N 1
ATOM 701 C CA . ALA A 1 92 ? 30.705 -0.174 -39.973 1.00 90.38 92 ALA A CA 1
ATOM 702 C C . ALA A 1 92 ? 30.632 0.792 -41.173 1.00 90.38 92 ALA A C 1
ATOM 704 O O . ALA A 1 92 ? 31.536 0.824 -42.005 1.00 90.38 92 ALA A O 1
ATOM 705 N N . SER A 1 93 ? 29.587 1.626 -41.245 1.00 88.25 93 SER A N 1
ATOM 706 C CA . SER A 1 93 ? 29.472 2.670 -42.275 1.00 88.25 93 SER A CA 1
ATOM 707 C C . SER A 1 93 ? 30.542 3.755 -42.105 1.00 88.25 93 SER A C 1
ATOM 709 O O . SER A 1 93 ? 31.125 4.190 -43.091 1.00 88.25 93 SER A O 1
ATOM 711 N N . ILE A 1 94 ? 30.851 4.166 -40.869 1.00 82.19 94 ILE A N 1
ATOM 712 C CA . ILE A 1 94 ? 31.948 5.108 -40.587 1.00 82.19 94 ILE A CA 1
ATOM 713 C C . ILE A 1 94 ? 33.299 4.503 -40.992 1.00 82.19 94 ILE A C 1
ATOM 715 O O . ILE A 1 94 ? 34.094 5.184 -41.635 1.00 82.19 94 ILE A O 1
ATOM 719 N N . GLU A 1 95 ? 33.556 3.241 -40.643 1.00 84.06 95 GLU A N 1
ATOM 720 C CA . GLU A 1 95 ? 34.791 2.536 -41.014 1.00 84.06 95 GLU A CA 1
ATOM 721 C C . GLU A 1 95 ? 34.945 2.420 -42.538 1.00 84.06 95 GLU A C 1
ATOM 723 O O . GLU A 1 95 ? 36.030 2.668 -43.071 1.00 84.06 95 GLU A O 1
ATOM 728 N N . GLY A 1 96 ? 33.852 2.118 -43.248 1.00 83.75 96 GLY A N 1
ATOM 729 C CA . GLY A 1 96 ? 33.807 2.092 -44.710 1.00 83.75 96 GLY A CA 1
ATOM 730 C C . GLY A 1 96 ? 34.192 3.438 -45.325 1.00 83.75 96 GLY A C 1
ATOM 731 O O . GLY A 1 96 ? 35.141 3.504 -46.107 1.00 83.75 96 GLY A O 1
ATOM 732 N N . GLU A 1 97 ? 33.537 4.519 -44.903 1.00 81.00 97 GLU A N 1
ATOM 733 C CA . GLU A 1 97 ? 33.814 5.889 -45.364 1.00 81.00 97 GLU A CA 1
ATOM 734 C C . GLU A 1 97 ? 35.269 6.317 -45.068 1.00 81.00 97 GLU A C 1
ATOM 736 O O . GLU A 1 97 ? 35.961 6.866 -45.926 1.00 81.00 97 GLU A O 1
ATOM 741 N N . GLN A 1 98 ? 35.798 5.991 -43.882 1.00 77.81 98 GLN A N 1
ATOM 742 C CA . GLN A 1 98 ? 37.199 6.260 -43.528 1.00 77.81 98 GLN A CA 1
ATOM 743 C C . GLN A 1 98 ? 38.195 5.463 -44.383 1.00 77.81 98 GLN A C 1
ATOM 745 O O . GLN A 1 98 ? 39.272 5.965 -44.723 1.00 77.81 98 GLN A O 1
ATOM 750 N N . SER A 1 99 ? 37.854 4.225 -44.746 1.00 77.38 99 SER A N 1
ATOM 751 C CA . SER A 1 99 ? 38.687 3.391 -45.615 1.00 77.38 99 SER A CA 1
ATOM 752 C C . SER A 1 99 ? 38.751 3.926 -47.052 1.00 77.38 99 SER A C 1
ATOM 754 O O . SER A 1 99 ? 39.816 3.869 -47.675 1.00 77.38 99 SER A O 1
ATOM 756 N N . GLU A 1 100 ? 37.662 4.518 -47.554 1.00 69.81 100 GLU A N 1
ATOM 757 C CA . GLU A 1 100 ? 37.626 5.179 -48.862 1.00 69.81 100 GLU A CA 1
ATOM 758 C C . GLU A 1 100 ? 38.503 6.435 -48.885 1.00 69.81 100 GLU A C 1
ATOM 760 O O . GLU A 1 100 ? 39.321 6.584 -49.794 1.00 69.81 100 GLU A O 1
ATOM 765 N N . ILE A 1 101 ? 38.439 7.276 -47.842 1.00 65.75 101 ILE A N 1
ATOM 766 C CA . ILE A 1 101 ? 39.342 8.432 -47.683 1.00 65.75 101 ILE A CA 1
ATOM 767 C C . ILE A 1 101 ? 40.812 7.983 -47.728 1.00 65.75 101 ILE A C 1
ATOM 769 O O . ILE A 1 101 ? 41.639 8.598 -48.406 1.00 65.75 101 ILE A O 1
ATOM 773 N N . ARG A 1 102 ? 41.145 6.882 -47.040 1.00 62.12 102 ARG A N 1
ATOM 774 C CA . ARG A 1 102 ? 42.512 6.339 -46.989 1.00 62.12 102 ARG A CA 1
ATOM 775 C C . ARG A 1 102 ? 42.976 5.780 -48.341 1.00 62.12 102 ARG A C 1
ATOM 777 O O . ARG A 1 102 ? 44.156 5.900 -48.666 1.00 62.12 102 ARG A O 1
ATOM 784 N N . ARG A 1 103 ? 42.070 5.197 -49.139 1.00 61.19 103 ARG A N 1
ATOM 785 C CA . ARG A 1 103 ? 42.349 4.685 -50.497 1.00 61.19 103 ARG A CA 1
ATOM 786 C C . ARG A 1 103 ? 42.599 5.785 -51.526 1.00 61.19 103 ARG A C 1
ATOM 788 O O . ARG A 1 103 ? 43.378 5.562 -52.445 1.00 61.19 103 ARG A O 1
ATOM 795 N N . ILE A 1 104 ? 41.989 6.959 -51.367 1.00 58.50 104 ILE A N 1
ATOM 796 C CA . ILE A 1 104 ? 42.148 8.106 -52.283 1.00 58.50 104 ILE A CA 1
ATOM 797 C C . ILE A 1 104 ? 43.531 8.788 -52.123 1.00 58.50 104 ILE A C 1
ATOM 799 O O . ILE A 1 104 ? 43.859 9.729 -52.839 1.00 58.50 104 ILE A O 1
ATOM 803 N N . GLY A 1 105 ? 44.406 8.272 -51.250 1.00 44.75 105 GLY A N 1
ATOM 804 C CA . GLY A 1 105 ? 45.805 8.701 -51.181 1.00 44.75 105 GLY A CA 1
ATOM 805 C C . GLY A 1 105 ? 46.020 10.000 -50.408 1.00 44.75 105 GLY A C 1
ATOM 806 O O . GLY A 1 105 ? 47.056 10.639 -50.560 1.00 44.75 105 GLY A O 1
ATOM 807 N N . VAL A 1 106 ? 45.079 10.390 -49.545 1.00 48.59 106 VAL A N 1
ATOM 808 C CA . VAL A 1 106 ? 45.329 11.439 -48.552 1.00 48.59 106 VAL A CA 1
ATOM 809 C C . VAL A 1 106 ? 46.057 10.787 -47.379 1.00 48.59 106 VAL A C 1
ATOM 811 O O . VAL A 1 106 ? 45.455 10.248 -46.450 1.00 48.59 106 VAL A O 1
ATOM 814 N N . THR A 1 107 ? 47.386 10.765 -47.446 1.00 39.44 107 THR A N 1
ATOM 815 C CA . THR A 1 107 ? 48.223 10.324 -46.333 1.00 39.44 107 THR A CA 1
ATOM 816 C C . THR A 1 107 ? 48.044 11.281 -45.157 1.00 39.44 107 THR A C 1
ATOM 818 O O . THR A 1 107 ? 48.572 12.386 -45.159 1.00 39.44 107 THR A O 1
ATOM 821 N N . SER A 1 108 ? 47.337 10.797 -44.135 1.00 39.41 108 SER A N 1
ATOM 822 C CA . SER A 1 108 ? 47.365 11.284 -42.755 1.00 39.41 108 SER A CA 1
ATOM 823 C C . SER A 1 108 ? 46.733 12.657 -42.489 1.00 39.41 108 SER A C 1
ATOM 825 O O . SER A 1 108 ? 47.433 13.645 -42.276 1.00 39.41 108 SER A O 1
ATOM 827 N N . LEU A 1 109 ? 45.407 12.689 -42.308 1.00 43.22 109 LEU A N 1
ATOM 828 C CA . LEU A 1 109 ? 44.833 13.651 -41.366 1.00 43.22 109 LEU A CA 1
ATOM 829 C C . LEU A 1 109 ? 45.022 13.069 -39.956 1.00 43.22 109 LEU A C 1
ATOM 831 O O . LEU A 1 109 ? 44.223 12.257 -39.490 1.00 43.22 109 LEU A O 1
ATOM 835 N N . VAL A 1 110 ? 46.115 13.445 -39.288 1.00 41.97 110 VAL A N 1
ATOM 836 C CA . VAL A 1 110 ? 46.218 13.274 -37.834 1.00 41.97 110 VAL A CA 1
ATOM 837 C C . VAL A 1 110 ? 45.198 14.230 -37.224 1.00 41.97 110 VAL A C 1
ATOM 839 O O . VAL A 1 110 ? 45.485 15.405 -37.015 1.00 41.97 110 VAL A O 1
ATOM 842 N N . VAL A 1 111 ? 43.980 13.753 -36.973 1.00 43.50 111 VAL A N 1
ATOM 843 C CA . VAL A 1 111 ? 43.018 14.497 -36.155 1.00 43.50 111 VAL A CA 1
ATOM 844 C C . VAL A 1 111 ? 43.384 14.237 -34.702 1.00 43.50 111 VAL A C 1
ATOM 846 O O . VAL A 1 111 ? 42.876 13.318 -34.062 1.00 43.50 111 VAL A O 1
ATOM 849 N N . ALA A 1 112 ? 44.319 15.031 -34.188 1.00 34.38 112 ALA A N 1
ATOM 850 C CA . ALA A 1 112 ? 44.449 15.200 -32.753 1.00 34.38 112 ALA A CA 1
ATOM 851 C C . ALA A 1 112 ? 43.192 15.933 -32.267 1.00 34.38 112 ALA A C 1
ATOM 853 O O . ALA A 1 112 ? 42.874 17.024 -32.739 1.00 34.38 112 ALA A O 1
ATOM 854 N N . ILE A 1 113 ? 42.452 15.317 -31.349 1.00 40.22 113 ILE A N 1
ATOM 855 C CA . ILE A 1 113 ? 41.320 15.957 -30.680 1.00 40.22 113 ILE A CA 1
ATOM 856 C C . ILE A 1 113 ? 41.903 17.055 -29.783 1.00 40.22 113 ILE A C 1
ATOM 858 O O . ILE A 1 113 ? 42.424 16.763 -28.709 1.00 40.22 113 ILE A O 1
ATOM 862 N N . VAL A 1 114 ? 41.838 18.310 -30.228 1.00 36.19 114 VAL A N 1
ATOM 863 C CA . VAL A 1 114 ? 42.093 19.486 -29.386 1.00 36.19 114 VAL A CA 1
ATOM 864 C C . VAL A 1 114 ? 40.749 20.191 -29.163 1.00 36.19 114 VAL A C 1
ATOM 866 O O . VAL A 1 114 ? 40.040 20.432 -30.140 1.00 36.19 114 VAL A O 1
ATOM 869 N N . PRO A 1 115 ? 40.345 20.510 -27.916 1.00 41.75 115 PRO A N 1
ATOM 870 C CA . PRO A 1 115 ? 38.983 20.974 -27.623 1.00 41.75 115 PRO A CA 1
ATOM 871 C C . PRO A 1 115 ? 38.656 22.382 -28.140 1.00 41.75 115 PRO A C 1
ATOM 873 O O . PRO A 1 115 ? 37.511 22.809 -28.058 1.00 41.75 115 PRO A O 1
ATOM 876 N N . PHE A 1 116 ? 39.638 23.123 -28.645 1.00 42.94 116 PHE A N 1
ATOM 877 C CA . PHE A 1 116 ? 39.476 24.499 -29.091 1.00 42.94 116 PHE A CA 1
ATOM 878 C C . PHE A 1 116 ? 40.399 24.753 -30.286 1.00 42.94 116 PHE A C 1
ATOM 880 O O . PHE A 1 116 ? 41.544 24.315 -30.286 1.00 42.94 116 PHE A O 1
ATOM 887 N N . VAL A 1 117 ? 39.909 25.547 -31.238 1.00 40.91 117 VAL A N 1
ATOM 888 C CA . VAL A 1 117 ? 40.566 26.041 -32.464 1.00 40.91 117 VAL A CA 1
ATOM 889 C C . VAL A 1 117 ? 40.406 25.129 -33.691 1.00 40.91 117 VAL A C 1
ATOM 891 O O . VAL A 1 117 ? 40.875 23.998 -33.747 1.00 40.91 117 VAL A O 1
ATOM 894 N N . GLY A 1 118 ? 39.669 25.663 -34.672 1.00 41.31 118 GLY A N 1
ATOM 895 C CA . GLY A 1 118 ? 39.193 24.970 -35.865 1.00 41.31 118 GLY A CA 1
ATOM 896 C C . GLY A 1 118 ? 40.274 24.568 -36.868 1.00 41.31 118 GLY A C 1
ATOM 897 O O . GLY A 1 118 ? 41.377 25.109 -36.898 1.00 41.31 118 GLY A O 1
ATOM 898 N N . VAL A 1 119 ? 39.901 23.617 -37.725 1.00 40.56 119 VAL A N 1
ATOM 899 C CA . VAL A 1 119 ? 40.741 23.057 -38.787 1.00 40.56 119 VAL A CA 1
ATOM 900 C C . VAL A 1 119 ? 40.363 23.703 -40.122 1.00 40.56 119 VAL A C 1
ATOM 902 O O . VAL A 1 119 ? 39.191 23.730 -40.492 1.00 40.56 119 VAL A O 1
ATOM 905 N N . VAL A 1 120 ? 41.356 24.208 -40.860 1.00 43.50 120 VAL A N 1
ATOM 906 C CA . VAL A 1 120 ? 41.204 24.671 -42.251 1.00 43.50 120 VAL A CA 1
ATOM 907 C C . VAL A 1 120 ? 41.871 23.655 -43.179 1.00 43.50 120 VAL A C 1
ATOM 909 O O . VAL A 1 120 ? 42.988 23.217 -42.916 1.00 43.50 120 VAL A O 1
ATOM 912 N N . SER A 1 121 ? 41.210 23.287 -44.279 1.00 41.41 121 SER A N 1
ATOM 913 C CA . SER A 1 121 ? 41.799 22.489 -45.366 1.00 41.41 121 SER A CA 1
ATOM 914 C C . SER A 1 121 ? 41.420 23.052 -46.737 1.00 41.41 121 SER A C 1
ATOM 916 O O . SER A 1 121 ? 40.258 23.391 -46.980 1.00 41.41 121 SER A O 1
ATOM 918 N N . LEU A 1 122 ? 42.417 23.143 -47.628 1.00 42.25 122 LEU A N 1
ATOM 919 C CA . LEU A 1 122 ? 42.313 23.647 -49.000 1.00 42.25 122 LEU A CA 1
ATOM 920 C C . LEU A 1 122 ? 42.626 22.531 -50.023 1.00 42.25 122 LEU A C 1
ATOM 922 O O . LEU A 1 122 ? 43.646 21.862 -49.927 1.00 42.25 122 LEU A O 1
ATOM 926 N N . LEU A 1 123 ? 41.744 22.431 -51.021 1.00 41.09 123 LEU A N 1
ATOM 927 C CA . LEU A 1 123 ? 41.848 21.811 -52.358 1.00 41.09 123 LEU A CA 1
ATOM 928 C C . LEU A 1 123 ? 42.049 20.279 -52.490 1.00 41.09 123 LEU A C 1
ATOM 930 O O . LEU A 1 123 ? 43.132 19.766 -52.726 1.00 41.09 123 LEU A O 1
ATOM 934 N N . GLY A 1 124 ? 40.894 19.600 -52.473 1.00 41.34 124 GLY A N 1
ATOM 935 C CA . GLY A 1 124 ? 40.562 18.229 -52.908 1.00 41.34 124 GLY A CA 1
ATOM 936 C C . GLY A 1 124 ? 39.075 17.908 -52.624 1.00 41.34 124 GLY A C 1
ATOM 937 O O . GLY A 1 124 ? 38.690 16.772 -52.372 1.00 41.34 124 GLY A O 1
ATOM 938 N N . ILE A 1 125 ? 38.239 18.952 -52.526 1.00 49.91 125 ILE A N 1
ATOM 939 C CA . ILE A 1 125 ? 37.429 19.169 -51.313 1.00 49.91 125 ILE A CA 1
ATOM 940 C C . ILE A 1 125 ? 36.015 18.568 -51.374 1.00 49.91 125 ILE A C 1
ATOM 942 O O . ILE A 1 125 ? 35.449 18.264 -50.332 1.00 49.91 125 ILE A O 1
ATOM 946 N N . LEU A 1 126 ? 35.421 18.395 -52.557 1.00 48.25 126 LEU A N 1
ATOM 947 C CA . LEU A 1 126 ? 34.013 17.980 -52.676 1.00 48.25 126 LEU A CA 1
ATOM 948 C C . LEU A 1 126 ? 33.739 16.540 -52.197 1.00 48.25 126 LEU A C 1
ATOM 950 O O . LEU A 1 126 ? 32.865 16.378 -51.345 1.00 48.25 126 LEU A O 1
ATOM 954 N N . PRO A 1 127 ? 34.465 15.502 -52.663 1.00 57.38 127 PRO A N 1
ATOM 955 C CA . PRO A 1 127 ? 34.208 14.136 -52.204 1.00 57.38 127 PRO A CA 1
ATOM 956 C C . PRO A 1 127 ? 34.597 13.938 -50.730 1.00 57.38 127 PRO A C 1
ATOM 958 O O . PRO A 1 127 ? 33.920 13.201 -50.018 1.00 57.38 127 PRO A O 1
ATOM 961 N N . ILE A 1 128 ? 35.626 14.650 -50.250 1.00 61.09 128 ILE A N 1
ATOM 962 C CA . ILE A 1 128 ? 36.087 14.587 -48.854 1.00 61.09 128 ILE A CA 1
ATOM 963 C C . ILE A 1 128 ? 35.091 15.274 -47.911 1.00 61.09 128 ILE A C 1
ATOM 965 O O . ILE A 1 128 ? 34.721 14.679 -46.905 1.00 61.09 128 ILE A O 1
ATOM 969 N N . LYS A 1 129 ? 34.585 16.470 -48.252 1.00 66.56 129 LYS A N 1
ATOM 970 C CA . LYS A 1 129 ? 33.540 17.147 -47.460 1.00 66.56 129 LYS A CA 1
ATOM 971 C C . LYS A 1 129 ? 32.253 16.339 -47.399 1.00 66.56 129 LYS A C 1
ATOM 973 O O . LYS A 1 129 ? 31.687 16.193 -46.325 1.00 66.56 129 LYS A O 1
ATOM 978 N N . ALA A 1 130 ? 31.824 15.763 -48.523 1.00 72.12 130 ALA A N 1
ATOM 979 C CA . ALA A 1 130 ? 30.635 14.916 -48.545 1.00 72.12 130 ALA A CA 1
ATOM 980 C C . ALA A 1 130 ? 30.804 13.664 -47.662 1.00 72.12 130 ALA A C 1
ATOM 982 O O . ALA A 1 130 ? 29.857 13.236 -47.007 1.00 72.12 130 ALA A O 1
ATOM 983 N N . CYS A 1 131 ? 32.006 13.082 -47.622 1.00 73.00 131 CYS A N 1
ATOM 984 C CA . CYS A 1 131 ? 32.336 11.964 -46.738 1.00 73.00 131 CYS A CA 1
ATOM 985 C C . CYS A 1 131 ? 32.353 12.389 -45.257 1.00 73.00 131 CYS A C 1
ATOM 987 O O . CYS A 1 131 ? 31.753 11.730 -44.407 1.00 73.00 131 CYS A O 1
ATOM 989 N N . GLU A 1 132 ? 32.966 13.533 -44.948 1.00 76.81 132 GLU A N 1
ATOM 990 C CA . GLU A 1 132 ? 33.023 14.099 -43.598 1.00 76.81 132 GLU A CA 1
ATOM 991 C C . GLU A 1 132 ? 31.624 14.433 -43.051 1.00 76.81 132 GLU A C 1
ATOM 993 O O . GLU A 1 132 ? 31.297 14.069 -41.920 1.00 76.81 132 GLU A O 1
ATOM 998 N N . GLU A 1 133 ? 30.754 15.022 -43.876 1.00 82.69 133 GLU A N 1
ATOM 999 C CA . GLU A 1 133 ? 29.348 15.285 -43.546 1.00 82.69 133 GLU A CA 1
ATOM 1000 C C . GLU A 1 133 ? 28.566 13.990 -43.264 1.00 82.69 133 GLU A C 1
ATOM 1002 O O . GLU A 1 133 ? 27.793 13.930 -42.300 1.00 82.69 133 GLU A O 1
ATOM 1007 N N . ARG A 1 134 ? 28.790 12.919 -44.045 1.00 80.31 134 ARG A N 1
ATOM 1008 C CA . ARG A 1 134 ? 28.171 11.600 -43.802 1.00 80.31 134 ARG A CA 1
ATOM 1009 C C . ARG A 1 134 ? 28.654 10.974 -42.497 1.00 80.31 134 ARG A C 1
ATOM 1011 O O . ARG A 1 134 ? 27.823 10.547 -41.693 1.00 80.31 134 ARG A O 1
ATOM 1018 N N . ILE A 1 135 ? 29.963 10.978 -42.238 1.00 78.69 135 ILE A N 1
ATOM 1019 C CA . ILE A 1 135 ? 30.539 10.491 -40.975 1.00 78.69 135 ILE A CA 1
ATOM 1020 C C . ILE A 1 135 ? 29.953 11.266 -39.790 1.00 78.69 135 ILE A C 1
ATOM 1022 O O . ILE A 1 135 ? 29.556 10.659 -38.793 1.00 78.69 135 ILE A O 1
ATOM 1026 N N . GLN A 1 136 ? 29.854 12.593 -39.893 1.00 82.88 136 GLN A N 1
ATOM 1027 C CA . GLN A 1 136 ? 29.287 13.421 -38.833 1.00 82.88 136 GLN A CA 1
ATOM 1028 C C . GLN A 1 136 ? 27.794 13.135 -38.615 1.00 82.88 136 GLN A C 1
ATOM 1030 O O . GLN A 1 136 ? 27.344 13.037 -37.473 1.00 82.88 136 GLN A O 1
ATOM 1035 N N . SER A 1 137 ? 27.032 12.914 -39.689 1.00 87.50 137 SER A N 1
ATOM 1036 C CA . SER A 1 137 ? 25.633 12.478 -39.615 1.00 87.50 137 SER A CA 1
ATOM 1037 C C . SER A 1 137 ? 25.487 11.126 -38.902 1.00 87.50 137 SER A C 1
ATOM 1039 O O . SER A 1 137 ? 24.649 10.981 -38.007 1.00 87.50 137 SER A O 1
ATOM 1041 N N . TYR A 1 138 ? 26.339 10.142 -39.215 1.00 82.50 138 TYR A N 1
ATOM 1042 C CA . TYR A 1 138 ? 26.343 8.846 -38.529 1.00 82.50 138 TYR A CA 1
ATOM 1043 C C . TYR A 1 138 ? 26.691 8.978 -37.043 1.00 82.50 138 TYR A C 1
ATOM 1045 O O . TYR A 1 138 ? 25.989 8.406 -36.206 1.00 82.50 138 TYR A O 1
ATOM 1053 N N . LYS A 1 139 ? 27.702 9.786 -36.697 1.00 83.06 139 LYS A N 1
ATOM 1054 C CA . LYS A 1 139 ? 28.063 10.085 -35.301 1.00 83.06 139 LYS A CA 1
ATOM 1055 C C . LYS A 1 139 ? 26.906 10.723 -34.535 1.00 83.06 139 LYS A C 1
ATOM 1057 O O . LYS A 1 139 ? 26.589 10.265 -33.441 1.00 83.06 139 LYS A O 1
ATOM 1062 N N . ASN A 1 140 ? 26.230 11.712 -35.122 1.00 88.81 140 ASN A N 1
ATOM 1063 C CA . ASN A 1 140 ? 25.065 12.352 -34.507 1.00 88.81 140 ASN A CA 1
ATOM 1064 C C . ASN A 1 140 ? 23.928 11.351 -34.262 1.00 88.81 140 ASN A C 1
ATOM 1066 O O . ASN A 1 140 ? 23.294 11.371 -33.209 1.00 88.81 140 ASN A O 1
ATOM 1070 N N . ARG A 1 141 ? 23.684 10.430 -35.202 1.00 84.69 141 ARG A N 1
ATOM 1071 C CA . ARG A 1 141 ? 22.673 9.375 -35.034 1.00 84.69 141 ARG A CA 1
ATOM 1072 C C . ARG A 1 141 ? 23.026 8.413 -33.900 1.00 84.69 141 ARG A C 1
ATOM 1074 O O . ARG A 1 141 ? 22.149 8.107 -33.096 1.00 84.69 141 ARG A O 1
ATOM 1081 N N . ILE A 1 142 ? 24.285 7.977 -33.808 1.00 84.62 142 ILE A N 1
ATOM 1082 C CA . ILE A 1 142 ? 24.765 7.140 -32.694 1.00 84.62 142 ILE A CA 1
ATOM 1083 C C . ILE A 1 142 ? 24.606 7.888 -31.365 1.00 84.62 142 ILE A C 1
ATOM 1085 O O . ILE A 1 142 ? 24.041 7.338 -30.421 1.00 84.62 142 ILE A O 1
ATOM 1089 N N . TYR A 1 143 ? 25.028 9.152 -31.306 1.00 88.75 143 TYR A N 1
ATOM 1090 C CA . TYR A 1 143 ? 24.910 9.988 -30.112 1.00 88.75 143 TYR A CA 1
ATOM 1091 C C . TYR A 1 143 ? 23.456 10.127 -29.643 1.00 88.75 143 TYR A C 1
ATOM 1093 O O . TYR A 1 143 ? 23.164 9.929 -28.463 1.00 88.75 143 TYR A O 1
ATOM 1101 N N . ASN A 1 144 ? 22.529 10.403 -30.563 1.00 89.50 144 ASN A N 1
ATOM 1102 C CA . ASN A 1 144 ? 21.107 10.519 -30.243 1.00 89.50 144 ASN A CA 1
ATOM 1103 C C . ASN A 1 144 ? 20.538 9.206 -29.688 1.00 89.50 144 ASN A C 1
ATOM 1105 O O . ASN A 1 144 ? 19.785 9.232 -28.718 1.00 89.50 144 ASN A O 1
ATOM 1109 N N . MET A 1 145 ? 20.928 8.058 -30.254 1.00 86.62 145 MET A N 1
ATOM 1110 C CA . MET A 1 145 ? 20.521 6.743 -29.747 1.00 86.62 145 MET A CA 1
ATOM 1111 C C . MET A 1 145 ? 21.061 6.480 -28.336 1.00 86.62 145 MET A C 1
ATOM 1113 O O . MET A 1 145 ? 20.319 6.032 -27.468 1.00 86.62 145 MET A O 1
ATOM 1117 N N . GLU A 1 146 ? 22.332 6.791 -28.076 1.00 88.19 146 GLU A N 1
ATOM 1118 C CA . GLU A 1 146 ? 22.932 6.626 -26.745 1.00 88.19 146 GLU A CA 1
ATOM 1119 C C . GLU A 1 146 ? 22.331 7.582 -25.706 1.00 88.19 146 GLU A C 1
ATOM 1121 O O . GLU A 1 146 ? 22.208 7.226 -24.532 1.00 88.19 146 GLU A O 1
ATOM 1126 N N . SER A 1 147 ? 21.961 8.793 -26.124 1.00 90.62 147 SER A N 1
ATOM 1127 C CA . SER A 1 147 ? 21.252 9.762 -25.287 1.00 90.62 147 SER A CA 1
ATOM 1128 C C . SER A 1 147 ? 19.840 9.274 -24.941 1.00 90.62 147 SER A C 1
ATOM 1130 O O . SER A 1 147 ? 19.434 9.315 -23.776 1.00 90.62 147 SER A O 1
ATOM 1132 N N . LEU A 1 148 ? 19.114 8.725 -25.923 1.00 89.56 148 LEU A N 1
ATOM 1133 C CA . LEU A 1 148 ? 17.790 8.133 -25.719 1.00 89.56 148 LEU A CA 1
ATOM 1134 C C . LEU A 1 148 ? 17.841 6.925 -24.775 1.00 89.56 148 LEU A C 1
ATOM 1136 O O . LEU A 1 148 ? 17.029 6.838 -23.858 1.00 89.56 148 LEU A O 1
ATOM 1140 N N . HIS A 1 149 ? 18.818 6.030 -24.947 1.00 92.06 149 HIS A N 1
ATOM 1141 C CA . HIS A 1 149 ? 19.016 4.900 -24.035 1.00 92.06 149 HIS A CA 1
ATOM 1142 C C . HIS A 1 149 ? 19.234 5.386 -22.600 1.00 92.06 149 HIS A C 1
ATOM 1144 O O . HIS A 1 149 ? 18.538 4.956 -21.683 1.00 92.06 149 HIS A O 1
ATOM 1150 N N . ARG A 1 150 ? 20.171 6.323 -22.401 1.00 92.56 150 ARG A N 1
ATOM 1151 C CA . ARG A 1 150 ? 20.496 6.852 -21.070 1.00 92.56 150 ARG A CA 1
ATOM 1152 C C . ARG A 1 150 ? 19.307 7.542 -20.408 1.00 92.56 150 ARG A C 1
ATOM 1154 O O . ARG A 1 150 ? 19.080 7.323 -19.223 1.00 92.56 150 ARG A O 1
ATOM 1161 N N . SER A 1 151 ? 18.570 8.365 -21.152 1.00 92.25 151 SER A N 1
ATOM 1162 C CA . SER A 1 151 ? 17.391 9.066 -20.628 1.00 92.25 151 SER A CA 1
ATOM 1163 C C . SER A 1 151 ? 16.254 8.104 -20.283 1.00 92.25 151 SER A C 1
ATOM 1165 O O . SER A 1 151 ? 15.724 8.189 -19.180 1.00 92.25 151 SER A O 1
ATOM 1167 N N . SER A 1 152 ? 15.944 7.146 -21.160 1.00 88.81 152 SER A N 1
ATOM 1168 C CA . SER A 1 152 ? 14.884 6.152 -20.928 1.00 88.81 152 SER A CA 1
ATOM 1169 C C . SER A 1 152 ? 15.212 5.242 -19.746 1.00 88.81 152 SER A C 1
ATOM 1171 O O . SER A 1 152 ? 14.383 5.054 -18.860 1.00 88.81 152 SER A O 1
ATOM 1173 N N . LYS A 1 153 ? 16.451 4.733 -19.689 1.00 92.81 153 LYS A N 1
ATOM 1174 C CA . LYS A 1 153 ? 16.932 3.909 -18.576 1.00 92.81 153 LYS A CA 1
ATOM 1175 C C . LYS A 1 153 ? 16.802 4.648 -17.245 1.00 92.81 153 LYS A C 1
ATOM 1177 O O . LYS A 1 153 ? 16.244 4.098 -16.303 1.00 92.81 153 LYS A O 1
ATOM 1182 N N . ARG A 1 154 ? 17.278 5.896 -17.185 1.00 93.94 154 ARG A N 1
ATOM 1183 C CA . ARG A 1 154 ? 17.203 6.712 -15.969 1.00 93.94 154 ARG A CA 1
ATOM 1184 C C . ARG A 1 154 ? 15.756 6.950 -15.539 1.00 93.94 154 ARG A C 1
ATOM 1186 O O . ARG A 1 154 ? 15.446 6.739 -14.377 1.00 93.94 154 ARG A O 1
ATOM 1193 N N . ALA A 1 155 ? 14.877 7.330 -16.467 1.00 92.38 155 ALA A N 1
ATOM 1194 C CA . ALA A 1 155 ? 13.471 7.579 -16.156 1.00 92.38 155 ALA A CA 1
ATOM 1195 C C . ALA A 1 155 ? 12.768 6.325 -15.602 1.00 92.38 155 ALA A C 1
ATOM 1197 O O . ALA A 1 155 ? 11.980 6.419 -14.666 1.00 92.38 155 ALA A O 1
ATOM 1198 N N . LEU A 1 156 ? 13.081 5.141 -16.140 1.00 93.50 156 LEU A N 1
ATOM 1199 C CA . LEU A 1 156 ? 12.548 3.869 -15.644 1.00 93.50 156 LEU A CA 1
ATOM 1200 C C . LEU A 1 156 ? 13.118 3.492 -14.272 1.00 93.50 156 LEU A C 1
ATOM 1202 O O . LEU A 1 156 ? 12.378 3.013 -13.418 1.00 93.50 156 LEU A O 1
ATOM 1206 N N . GLU A 1 157 ? 14.413 3.711 -14.034 1.00 93.19 157 GLU A N 1
ATOM 1207 C CA . GLU A 1 157 ? 15.030 3.506 -12.716 1.00 93.19 157 GLU A CA 1
ATOM 1208 C C . GLU A 1 157 ? 14.425 4.443 -11.659 1.00 93.19 157 GLU A C 1
ATOM 1210 O O . GLU A 1 157 ? 14.058 3.986 -10.578 1.00 93.19 157 GLU A O 1
ATOM 1215 N N . GLU A 1 158 ? 14.239 5.723 -11.991 1.00 94.31 158 GLU A N 1
ATOM 1216 C CA . GLU A 1 158 ? 13.578 6.709 -11.129 1.00 94.31 158 GLU A CA 1
ATOM 1217 C C . GLU A 1 158 ? 12.124 6.315 -10.836 1.00 94.31 158 GLU A C 1
ATOM 1219 O O . GLU A 1 158 ? 11.720 6.290 -9.674 1.00 94.31 158 GLU A O 1
ATOM 1224 N N . ALA A 1 159 ? 11.348 5.928 -11.856 1.00 91.69 159 ALA A N 1
ATOM 1225 C CA . ALA A 1 159 ? 9.969 5.473 -11.675 1.00 91.69 159 ALA A CA 1
ATOM 1226 C C . ALA A 1 159 ? 9.882 4.246 -10.754 1.00 91.69 159 ALA A C 1
ATOM 1228 O O . ALA A 1 159 ? 9.032 4.196 -9.867 1.00 91.69 159 ALA A O 1
ATOM 1229 N N . ARG A 1 160 ? 10.791 3.274 -10.910 1.00 92.88 160 ARG A N 1
ATOM 1230 C CA . ARG A 1 160 ? 10.865 2.105 -10.017 1.00 92.88 160 ARG A CA 1
ATOM 1231 C C . ARG A 1 160 ? 11.173 2.506 -8.580 1.00 92.88 160 ARG A C 1
ATOM 1233 O O . ARG A 1 160 ? 10.592 1.929 -7.664 1.00 92.88 160 ARG A O 1
ATOM 1240 N N . GLN A 1 161 ? 12.061 3.478 -8.383 1.00 91.94 161 GLN A N 1
ATOM 1241 C CA . GLN A 1 161 ? 12.393 3.966 -7.050 1.00 91.94 161 GLN A CA 1
ATOM 1242 C C . GLN A 1 161 ? 11.199 4.668 -6.398 1.00 91.94 161 GLN A C 1
ATOM 1244 O O . GLN A 1 161 ? 10.921 4.417 -5.232 1.00 91.94 161 GLN A O 1
ATOM 1249 N N . VAL A 1 162 ? 10.451 5.479 -7.153 1.00 92.88 162 VAL A N 1
ATOM 1250 C CA . VAL A 1 162 ? 9.220 6.123 -6.665 1.00 92.88 162 VAL A CA 1
ATOM 1251 C C . VAL A 1 162 ? 8.170 5.086 -6.275 1.00 92.88 162 VAL A C 1
ATOM 1253 O O . VAL A 1 162 ? 7.579 5.200 -5.206 1.00 92.88 162 VAL A O 1
ATOM 1256 N N . VAL A 1 163 ? 7.957 4.055 -7.099 1.00 91.75 163 VAL A N 1
ATOM 1257 C CA . VAL A 1 163 ? 7.012 2.975 -6.778 1.00 91.75 163 VAL A CA 1
ATOM 1258 C C . VAL A 1 163 ? 7.422 2.258 -5.492 1.00 91.75 163 VAL A C 1
ATOM 1260 O O . VAL A 1 163 ? 6.589 2.076 -4.612 1.00 91.75 163 VAL A O 1
ATOM 1263 N N . LYS A 1 164 ? 8.701 1.902 -5.353 1.00 89.00 164 LYS A N 1
ATOM 1264 C CA . LYS A 1 164 ? 9.208 1.168 -4.190 1.00 89.00 164 LYS A CA 1
ATOM 1265 C C . LYS A 1 164 ? 9.198 2.005 -2.905 1.00 89.00 164 LYS A C 1
ATOM 1267 O O . LYS A 1 164 ? 8.631 1.597 -1.897 1.00 89.00 164 LYS A O 1
ATOM 1272 N N . ASP A 1 165 ? 9.850 3.161 -2.927 1.00 89.31 165 ASP A N 1
ATOM 1273 C CA . ASP A 1 165 ? 10.096 3.946 -1.715 1.00 89.31 165 ASP A CA 1
ATOM 1274 C C . ASP A 1 165 ? 8.932 4.884 -1.388 1.00 89.31 165 ASP A C 1
ATOM 1276 O O . ASP A 1 165 ? 8.695 5.196 -0.225 1.00 89.31 165 ASP A O 1
ATOM 1280 N N . GLY A 1 166 ? 8.229 5.368 -2.414 1.00 84.75 166 GLY A N 1
ATOM 1281 C CA . GLY A 1 166 ? 7.143 6.329 -2.258 1.00 84.75 166 GLY A CA 1
ATOM 1282 C C . GLY A 1 166 ? 5.784 5.676 -2.049 1.00 84.75 166 GLY A C 1
ATOM 1283 O O . GLY A 1 166 ? 4.997 6.194 -1.269 1.00 84.75 166 GLY A O 1
ATOM 1284 N N . ILE A 1 167 ? 5.500 4.561 -2.730 1.00 89.12 167 ILE A N 1
ATOM 1285 C CA . ILE A 1 167 ? 4.153 3.972 -2.748 1.00 89.12 167 ILE A CA 1
ATOM 1286 C C . ILE A 1 167 ? 4.109 2.661 -1.960 1.00 89.12 167 ILE A C 1
ATOM 1288 O O . ILE A 1 167 ? 3.350 2.563 -1.002 1.00 89.12 167 ILE A O 1
ATOM 1292 N N . GLU A 1 168 ? 4.928 1.672 -2.327 1.00 91.38 168 GLU A N 1
ATOM 1293 C CA . GLU A 1 168 ? 4.938 0.338 -1.703 1.00 91.38 168 GLU A CA 1
ATOM 1294 C C . GLU A 1 168 ? 5.238 0.433 -0.201 1.00 91.38 168 GLU A C 1
ATOM 1296 O O . GLU A 1 168 ? 4.469 -0.078 0.608 1.00 91.38 168 GLU A O 1
ATOM 1301 N N . LEU A 1 169 ? 6.275 1.186 0.186 1.00 90.75 169 LEU A N 1
ATOM 1302 C CA . LEU A 1 169 ? 6.628 1.382 1.596 1.00 90.75 169 LEU A CA 1
ATOM 1303 C C . LEU A 1 169 ? 5.496 2.025 2.417 1.00 90.75 169 LEU A C 1
ATOM 1305 O O . LEU A 1 169 ? 5.200 1.570 3.522 1.00 90.75 169 LEU A O 1
ATOM 1309 N N . GLN A 1 170 ? 4.863 3.080 1.894 1.00 90.69 170 GLN A N 1
ATOM 1310 C CA . GLN A 1 170 ? 3.763 3.756 2.592 1.00 90.69 170 GLN A CA 1
ATOM 1311 C C . GLN A 1 170 ? 2.556 2.832 2.748 1.00 90.69 170 GLN A C 1
ATOM 1313 O O . GLN A 1 170 ? 1.939 2.777 3.811 1.00 90.69 170 GLN A O 1
ATOM 1318 N N . LEU A 1 171 ? 2.259 2.064 1.703 1.00 93.56 171 LEU A N 1
ATOM 1319 C CA . LEU A 1 171 ? 1.145 1.135 1.686 1.00 93.56 171 LEU A CA 1
ATOM 1320 C C . LEU A 1 171 ? 1.351 -0.040 2.652 1.00 93.56 171 LEU A C 1
ATOM 1322 O O . LEU A 1 171 ? 0.422 -0.415 3.369 1.00 93.56 171 LEU A O 1
ATOM 1326 N N . ASP A 1 172 ? 2.570 -0.575 2.735 1.00 93.81 172 ASP A N 1
ATOM 1327 C CA . ASP A 1 172 ? 2.953 -1.588 3.723 1.00 93.81 172 ASP A CA 1
ATOM 1328 C C . ASP A 1 172 ? 2.770 -1.075 5.157 1.00 93.81 172 ASP A C 1
ATOM 1330 O O . ASP A 1 172 ? 2.253 -1.783 6.033 1.00 93.81 172 ASP A O 1
ATOM 1334 N N . GLU A 1 173 ? 3.170 0.172 5.415 1.00 92.75 173 GLU A N 1
ATOM 1335 C CA . GLU A 1 173 ? 2.959 0.803 6.712 1.00 92.75 173 GLU A CA 1
ATOM 1336 C C . GLU A 1 173 ? 1.470 0.987 7.022 1.00 92.75 173 GLU A C 1
ATOM 1338 O O . GLU A 1 173 ? 1.043 0.636 8.128 1.00 92.75 173 GLU A O 1
ATOM 1343 N N . ASP A 1 174 ? 0.671 1.471 6.069 1.00 92.69 174 ASP A N 1
ATOM 1344 C CA . ASP A 1 174 ? -0.785 1.604 6.197 1.00 92.69 174 ASP A CA 1
ATOM 1345 C C . ASP A 1 174 ? -1.441 0.257 6.543 1.00 92.69 174 ASP A C 1
ATOM 1347 O O . ASP A 1 174 ? -2.191 0.149 7.525 1.00 92.69 174 ASP A O 1
ATOM 1351 N N . ILE A 1 175 ? -1.116 -0.799 5.787 1.00 95.19 175 ILE A N 1
ATOM 1352 C CA . ILE A 1 175 ? -1.622 -2.162 6.005 1.00 95.19 175 ILE A CA 1
ATOM 1353 C C . ILE A 1 175 ? -1.241 -2.652 7.401 1.00 95.19 175 ILE A C 1
ATOM 1355 O O . ILE A 1 175 ? -2.089 -3.185 8.128 1.00 95.19 175 ILE A O 1
ATOM 1359 N N . ARG A 1 176 ? 0.014 -2.454 7.820 1.00 95.25 176 ARG A N 1
ATOM 1360 C CA . ARG A 1 176 ? 0.496 -2.878 9.139 1.00 95.25 176 ARG A CA 1
ATOM 1361 C C . ARG A 1 176 ? -0.264 -2.176 10.263 1.00 95.25 176 ARG A C 1
ATOM 1363 O O . ARG A 1 176 ? -0.765 -2.847 11.170 1.00 95.25 176 ARG A O 1
ATOM 1370 N N . HIS A 1 177 ? -0.366 -0.848 10.227 1.00 94.31 177 HIS A N 1
ATOM 1371 C CA . HIS A 1 177 ? -1.052 -0.084 11.274 1.00 94.31 177 HIS A CA 1
ATOM 1372 C C . HIS A 1 177 ? -2.541 -0.415 11.333 1.00 94.31 177 HIS A C 1
ATOM 1374 O O . HIS A 1 177 ? -3.094 -0.602 12.424 1.00 94.31 177 HIS A O 1
ATOM 1380 N N . LEU A 1 178 ? -3.185 -0.548 10.173 1.00 96.06 178 LEU A N 1
ATOM 1381 C CA . LEU A 1 178 ? -4.591 -0.904 10.111 1.00 96.06 178 LEU A CA 1
ATOM 1382 C C . LEU A 1 178 ? -4.844 -2.342 10.584 1.00 96.06 178 LEU A C 1
ATOM 1384 O O . LEU A 1 178 ? -5.833 -2.581 11.274 1.00 96.06 178 LEU A O 1
ATOM 1388 N N . THR A 1 179 ? -3.946 -3.285 10.298 1.00 96.81 179 THR A N 1
ATOM 1389 C CA . THR A 1 179 ? -4.041 -4.671 10.788 1.00 96.81 179 THR A CA 1
ATOM 1390 C C . THR A 1 179 ? -3.983 -4.727 12.314 1.00 96.81 179 THR A C 1
ATOM 1392 O O . THR A 1 179 ? -4.810 -5.389 12.947 1.00 96.81 179 THR A O 1
ATOM 1395 N N . VAL A 1 180 ? -3.056 -3.986 12.930 1.00 96.50 180 VAL A N 1
ATOM 1396 C CA . VAL A 1 180 ? -2.957 -3.896 14.398 1.00 96.50 180 VAL A CA 1
ATOM 1397 C C . VAL A 1 180 ? -4.215 -3.257 14.992 1.00 96.50 180 VAL A C 1
ATOM 1399 O O . VAL A 1 180 ? -4.755 -3.752 15.985 1.00 96.50 180 VAL A O 1
ATOM 1402 N N . LEU A 1 181 ? -4.722 -2.185 14.374 1.00 96.88 181 LEU A N 1
ATOM 1403 C CA . LEU A 1 181 ? -5.968 -1.548 14.791 1.00 96.88 181 LEU A CA 1
ATOM 1404 C C . LEU A 1 181 ? -7.157 -2.510 14.689 1.00 96.88 181 LEU A C 1
ATOM 1406 O O . LEU A 1 181 ? -7.907 -2.650 15.656 1.00 96.88 181 LEU A O 1
ATOM 1410 N N . LYS A 1 182 ? -7.304 -3.209 13.560 1.00 97.44 182 LYS A N 1
ATOM 1411 C CA . LYS A 1 182 ? -8.352 -4.210 13.353 1.00 97.44 182 LYS A CA 1
ATOM 1412 C C . LYS A 1 182 ? -8.303 -5.284 14.432 1.00 97.44 182 LYS A C 1
ATOM 1414 O O . LYS A 1 182 ? -9.342 -5.581 15.005 1.00 97.44 182 LYS A O 1
ATOM 1419 N N . ALA A 1 183 ? -7.125 -5.806 14.773 1.00 97.00 183 ALA A N 1
ATOM 1420 C CA . ALA A 1 183 ? -6.994 -6.816 15.822 1.00 97.00 183 ALA A CA 1
ATOM 1421 C C . ALA A 1 183 ? -7.537 -6.329 17.181 1.00 97.00 183 ALA A C 1
ATOM 1423 O O . ALA A 1 183 ? -8.143 -7.100 17.925 1.00 97.00 183 ALA A O 1
ATOM 1424 N N . LYS A 1 184 ? -7.375 -5.038 17.507 1.00 97.44 184 LYS A N 1
ATOM 1425 C CA . LYS A 1 184 ? -7.970 -4.442 18.717 1.00 97.44 184 LYS A CA 1
ATOM 1426 C C . LYS A 1 184 ? -9.473 -4.234 18.615 1.00 97.44 184 LYS A C 1
ATOM 1428 O O . LYS A 1 184 ? -10.171 -4.380 19.618 1.00 97.44 184 LYS A O 1
ATOM 1433 N N . ILE A 1 185 ? -9.972 -3.915 17.427 1.00 97.12 185 ILE A N 1
ATOM 1434 C CA . ILE A 1 185 ? -11.410 -3.838 17.172 1.00 97.12 185 ILE A CA 1
ATOM 1435 C C . ILE A 1 185 ? -12.038 -5.233 17.290 1.00 97.12 185 ILE A C 1
ATOM 1437 O O . ILE A 1 185 ? -13.064 -5.365 17.947 1.00 97.12 185 ILE A O 1
ATOM 1441 N N . ASP A 1 186 ? -11.398 -6.272 16.750 1.00 96.50 186 ASP A N 1
ATOM 1442 C CA . ASP A 1 186 ? -11.818 -7.672 16.881 1.00 96.50 186 ASP A CA 1
ATOM 1443 C C . ASP A 1 186 ? -11.839 -8.121 18.348 1.00 96.50 186 ASP A C 1
ATOM 1445 O O . ASP A 1 186 ? -12.827 -8.701 18.800 1.00 96.50 186 ASP A O 1
ATOM 1449 N N . GLU A 1 187 ? -10.789 -7.808 19.121 1.00 96.06 187 GLU A N 1
ATOM 1450 C CA . GLU A 1 187 ? -10.729 -8.076 20.569 1.00 96.06 187 GLU A CA 1
ATOM 1451 C C . GLU A 1 187 ? -11.949 -7.457 21.281 1.00 96.06 187 GLU A C 1
ATOM 1453 O O . GLU A 1 187 ? -12.645 -8.139 22.037 1.00 96.06 187 GLU A O 1
ATOM 1458 N N . ALA A 1 188 ? -12.269 -6.193 20.982 1.00 94.75 188 ALA A N 1
ATOM 1459 C CA . ALA A 1 188 ? -13.447 -5.511 21.521 1.00 94.75 188 ALA A CA 1
ATOM 1460 C C . ALA A 1 188 ? -14.767 -6.114 21.019 1.00 94.75 188 ALA A C 1
ATOM 1462 O O . ALA A 1 188 ? -15.716 -6.271 21.789 1.00 94.75 188 ALA A O 1
ATOM 1463 N N . HIS A 1 189 ? -14.834 -6.499 19.748 1.00 95.31 189 HIS A N 1
ATOM 1464 C CA . HIS A 1 189 ? -16.015 -7.106 19.155 1.00 95.31 189 HIS A CA 1
ATOM 1465 C C . HIS A 1 189 ? -16.331 -8.451 19.818 1.00 95.31 189 HIS A C 1
ATOM 1467 O O . HIS A 1 189 ? -17.487 -8.709 20.145 1.00 95.31 189 HIS A O 1
ATOM 1473 N N . LEU A 1 190 ? -15.329 -9.291 20.082 1.00 94.31 190 LEU A N 1
ATOM 1474 C CA . LEU A 1 190 ? -15.497 -10.564 20.793 1.00 94.31 190 LEU A CA 1
ATOM 1475 C C . LEU A 1 190 ? -15.868 -10.348 22.268 1.00 94.31 190 LEU A C 1
ATOM 1477 O O . LEU A 1 190 ? -16.792 -10.985 22.789 1.00 94.31 190 LEU A O 1
ATOM 1481 N N . ALA A 1 191 ? -15.212 -9.386 22.923 1.00 93.25 191 ALA A N 1
ATOM 1482 C CA . ALA A 1 191 ? -15.479 -9.019 24.311 1.00 93.25 191 ALA A CA 1
ATOM 1483 C C . ALA A 1 191 ? -16.875 -8.404 24.527 1.00 93.25 191 ALA A C 1
ATOM 1485 O O . ALA A 1 191 ? -17.322 -8.304 25.669 1.00 93.25 191 ALA A O 1
ATOM 1486 N N . ARG A 1 192 ? -17.623 -8.051 23.467 1.00 89.81 192 ARG A N 1
ATOM 1487 C CA . ARG A 1 192 ? -19.003 -7.535 23.580 1.00 89.81 192 ARG A CA 1
ATOM 1488 C C . ARG A 1 192 ? -19.947 -8.462 24.339 1.00 89.81 192 ARG A C 1
ATOM 1490 O O . ARG A 1 192 ? -20.964 -8.023 24.868 1.00 89.81 192 ARG A O 1
ATOM 1497 N N . THR A 1 193 ? -19.625 -9.751 24.391 1.00 89.56 193 THR A N 1
ATOM 1498 C CA . THR A 1 193 ? -20.349 -10.747 25.190 1.00 89.56 193 THR A CA 1
ATOM 1499 C C . THR A 1 193 ? -20.347 -10.408 26.682 1.00 89.56 193 THR A C 1
ATOM 1501 O O . THR A 1 193 ? -21.361 -10.627 27.343 1.00 89.56 193 THR A O 1
ATOM 1504 N N . PHE A 1 194 ? -19.284 -9.781 27.197 1.00 89.31 194 PHE A N 1
ATOM 1505 C CA . PHE A 1 194 ? -19.218 -9.309 28.580 1.00 89.31 194 PHE A CA 1
ATOM 1506 C C . PHE A 1 194 ? -20.292 -8.268 28.872 1.00 89.31 194 PHE A C 1
ATOM 1508 O O . PHE A 1 194 ? -20.961 -8.371 29.895 1.00 89.31 194 PHE A O 1
ATOM 1515 N N . LEU A 1 195 ? -20.531 -7.338 27.940 1.00 86.44 195 LEU A N 1
ATOM 1516 C CA . LEU A 1 195 ? -21.552 -6.291 28.065 1.00 86.44 195 LEU A CA 1
ATOM 1517 C C . LEU A 1 195 ? -22.981 -6.850 28.107 1.00 86.44 195 LEU A C 1
ATOM 1519 O O . LEU A 1 195 ? -23.866 -6.218 28.672 1.00 86.44 195 LEU A O 1
ATOM 1523 N N . LYS A 1 196 ? -23.210 -8.047 27.552 1.00 84.69 196 LYS A N 1
ATOM 1524 C CA . LYS A 1 196 ? -24.516 -8.727 27.583 1.00 84.69 196 LYS A CA 1
ATOM 1525 C C . LYS A 1 196 ? -24.775 -9.477 28.894 1.00 84.69 196 LYS A C 1
ATOM 1527 O O . LYS A 1 196 ? -25.870 -10.005 29.089 1.00 84.69 196 LYS A O 1
ATOM 1532 N N . SER A 1 197 ? -23.784 -9.566 29.781 1.00 86.19 197 SER A N 1
ATOM 1533 C CA . SER A 1 197 ? -23.931 -10.261 31.057 1.00 86.19 197 SER A CA 1
ATOM 1534 C C . SER A 1 197 ? -24.858 -9.503 32.007 1.00 86.19 197 SER A C 1
ATOM 1536 O O . SER A 1 197 ? -24.788 -8.281 32.140 1.00 86.19 197 SER A O 1
ATOM 1538 N N . LYS A 1 198 ? -25.691 -10.251 32.739 1.00 83.44 198 LYS A N 1
ATOM 1539 C CA . LYS A 1 198 ? -26.486 -9.709 33.853 1.00 83.44 198 LYS A CA 1
ATOM 1540 C C . LYS A 1 198 ? -25.630 -9.384 35.080 1.00 83.44 198 LYS A C 1
ATOM 1542 O O . LYS A 1 198 ? -26.089 -8.667 35.961 1.00 83.44 198 LYS A O 1
ATOM 1547 N N . ASN A 1 199 ? -24.417 -9.935 35.160 1.00 85.88 199 ASN A N 1
ATOM 1548 C CA . ASN A 1 199 ? -23.508 -9.681 36.267 1.00 85.88 199 ASN A CA 1
ATOM 1549 C C . ASN A 1 199 ? -22.675 -8.416 35.973 1.00 85.88 199 ASN A C 1
ATOM 1551 O O . ASN A 1 199 ? -21.896 -8.420 35.012 1.00 85.88 199 ASN A O 1
ATOM 1555 N N . PRO A 1 200 ? -22.788 -7.360 36.799 1.00 83.44 200 PRO A N 1
ATOM 1556 C CA . PRO A 1 200 ? -22.051 -6.119 36.592 1.00 83.44 200 PRO A CA 1
ATOM 1557 C C . PRO A 1 200 ? -20.528 -6.282 36.686 1.00 83.44 200 PRO A C 1
ATOM 1559 O O . PRO A 1 200 ? -19.803 -5.577 35.988 1.00 83.44 200 PRO A O 1
ATOM 1562 N N . ASP A 1 201 ? -20.032 -7.233 37.480 1.00 85.75 201 ASP A N 1
ATOM 1563 C CA . ASP A 1 201 ? -18.595 -7.496 37.605 1.00 85.75 201 ASP A CA 1
ATOM 1564 C C . ASP A 1 201 ? -18.036 -8.131 36.319 1.00 85.75 201 ASP A C 1
ATOM 1566 O O . ASP A 1 201 ? -16.922 -7.826 35.903 1.00 85.75 201 ASP A O 1
ATOM 1570 N N . ILE A 1 202 ? -18.840 -8.947 35.622 1.00 87.31 202 ILE A N 1
ATOM 1571 C CA . ILE A 1 202 ? -18.476 -9.491 34.302 1.00 87.31 202 ILE A CA 1
ATOM 1572 C C . ILE A 1 202 ? -18.474 -8.380 33.251 1.00 87.31 202 ILE A C 1
ATOM 1574 O O . ILE A 1 202 ? -17.566 -8.330 32.426 1.00 87.31 202 ILE A O 1
ATOM 1578 N N . ARG A 1 203 ? -19.447 -7.461 33.283 1.00 85.25 203 ARG A N 1
ATOM 1579 C CA . ARG A 1 203 ? -19.471 -6.317 32.355 1.00 85.25 203 ARG A CA 1
ATOM 1580 C C . ARG A 1 203 ? -18.230 -5.442 32.507 1.00 85.25 203 ARG A C 1
ATOM 1582 O O . ARG A 1 203 ? -17.654 -5.037 31.499 1.00 85.25 203 ARG A O 1
ATOM 1589 N N . ALA A 1 204 ? -17.775 -5.214 33.740 1.00 86.44 204 ALA A N 1
ATOM 1590 C CA . ALA A 1 204 ? -16.579 -4.424 34.025 1.00 86.44 204 ALA A CA 1
ATOM 1591 C C . ALA A 1 204 ? -15.301 -4.977 33.355 1.00 86.44 204 ALA A C 1
ATOM 1593 O O . ALA A 1 204 ? -14.383 -4.207 33.077 1.00 86.44 204 ALA A O 1
ATOM 1594 N N . LEU A 1 205 ? -15.256 -6.267 32.989 1.00 90.31 205 LEU A N 1
ATOM 1595 C CA . LEU A 1 205 ? -14.147 -6.854 32.218 1.00 90.31 205 LEU A CA 1
ATOM 1596 C C . LEU A 1 205 ? -13.991 -6.246 30.814 1.00 90.31 205 LEU A C 1
ATOM 1598 O O . LEU A 1 205 ? -12.929 -6.370 30.205 1.00 90.31 205 LEU A O 1
ATOM 1602 N N . PHE A 1 206 ? -15.012 -5.556 30.300 1.00 91.25 206 PHE A N 1
ATOM 1603 C CA . PHE A 1 206 ? -14.935 -4.846 29.025 1.00 91.25 206 PHE A CA 1
ATOM 1604 C C . PHE A 1 206 ? -14.109 -3.548 29.103 1.00 91.25 206 PHE A C 1
ATOM 1606 O O . PHE A 1 206 ? -13.515 -3.132 28.109 1.00 91.25 206 PHE A O 1
ATOM 1613 N N . ILE A 1 207 ? -14.021 -2.917 30.280 1.00 90.94 207 ILE A N 1
ATOM 1614 C CA . ILE A 1 207 ? -13.300 -1.650 30.502 1.00 90.94 207 ILE A CA 1
ATOM 1615 C C . ILE A 1 207 ? -11.838 -1.712 30.021 1.00 90.94 207 ILE A C 1
ATOM 1617 O O . ILE A 1 207 ? -11.447 -0.857 29.221 1.00 90.94 207 ILE A O 1
ATOM 1621 N N . PRO A 1 208 ? -11.011 -2.698 30.428 1.00 93.12 208 PRO A N 1
ATOM 1622 C CA . PRO A 1 208 ? -9.631 -2.778 29.951 1.00 93.12 208 PRO A CA 1
ATOM 1623 C C . PRO A 1 208 ? -9.530 -3.008 28.435 1.00 93.12 208 PRO A C 1
ATOM 1625 O O . PRO A 1 208 ? -8.602 -2.498 27.806 1.00 93.12 208 PRO A O 1
ATOM 1628 N N . VAL A 1 209 ? -10.480 -3.728 27.828 1.00 94.62 209 VAL A N 1
ATOM 1629 C CA . VAL A 1 209 ? -10.517 -3.949 26.371 1.00 94.62 209 VAL A CA 1
ATOM 1630 C C . VAL A 1 209 ? -10.784 -2.634 25.639 1.00 94.62 209 VAL A C 1
ATOM 1632 O O . VAL A 1 209 ? -10.054 -2.276 24.713 1.00 94.62 209 VAL A O 1
ATOM 1635 N N . LEU A 1 210 ? -11.763 -1.862 26.115 1.00 94.19 210 LEU A N 1
ATOM 1636 C CA . LEU A 1 210 ? -12.073 -0.536 25.588 1.00 94.19 210 LEU A CA 1
ATOM 1637 C C . LEU A 1 210 ? -10.891 0.434 25.742 1.00 94.19 210 LEU A C 1
ATOM 1639 O O . LEU A 1 210 ? -10.591 1.200 24.827 1.00 94.19 210 LEU A O 1
ATOM 1643 N N . GLY A 1 211 ? -10.178 0.363 26.871 1.00 94.81 211 GLY A N 1
ATOM 1644 C CA . GLY A 1 211 ? -8.956 1.128 27.120 1.00 94.81 211 GLY A CA 1
ATOM 1645 C C . GLY A 1 211 ? -7.865 0.856 26.083 1.00 94.81 211 GLY A C 1
ATOM 1646 O O . GLY A 1 211 ? -7.328 1.798 25.494 1.00 94.81 211 GLY A O 1
ATOM 1647 N N . LYS A 1 212 ? -7.580 -0.422 25.800 1.00 96.56 212 LYS A N 1
ATOM 1648 C CA . LYS A 1 212 ? -6.614 -0.823 24.763 1.00 96.56 212 LYS A CA 1
ATOM 1649 C C . LYS A 1 212 ? -7.037 -0.346 23.375 1.00 96.56 212 LYS A C 1
ATOM 1651 O O . LYS A 1 212 ? -6.212 0.205 22.650 1.00 96.56 212 LYS A O 1
ATOM 1656 N N . LEU A 1 213 ? -8.311 -0.519 23.015 1.00 96.50 213 LEU A N 1
ATOM 1657 C CA . LEU A 1 213 ? -8.824 -0.068 21.721 1.00 96.50 213 LEU A CA 1
ATOM 1658 C C . LEU A 1 213 ? -8.706 1.455 21.567 1.00 96.50 213 LEU A C 1
ATOM 1660 O O . LEU A 1 213 ? -8.281 1.934 20.518 1.00 96.50 213 LEU A O 1
ATOM 1664 N N . ARG A 1 214 ? -9.015 2.225 22.618 1.00 96.06 214 ARG A N 1
ATOM 1665 C CA . ARG A 1 214 ? -8.840 3.684 22.623 1.00 96.06 214 ARG A CA 1
ATOM 1666 C C . ARG A 1 214 ? -7.383 4.076 22.383 1.00 96.06 214 ARG A C 1
ATOM 1668 O O . ARG A 1 214 ? -7.124 4.939 21.551 1.00 96.06 214 ARG A O 1
ATOM 1675 N N . VAL A 1 215 ? -6.445 3.459 23.105 1.00 96.69 215 VAL A N 1
ATOM 1676 C CA . VAL A 1 215 ? -5.003 3.714 22.927 1.00 96.69 215 VAL A CA 1
ATOM 1677 C C . VAL A 1 215 ? -4.573 3.402 21.494 1.00 96.69 215 VAL A C 1
ATOM 1679 O O . VAL A 1 215 ? -3.876 4.204 20.882 1.00 96.69 215 VAL A O 1
ATOM 1682 N N . GLN A 1 216 ? -5.053 2.299 20.918 1.00 96.94 216 GLN A N 1
ATOM 1683 C CA . GLN A 1 216 ? -4.738 1.954 19.534 1.00 96.94 216 GLN A CA 1
ATOM 1684 C C . GLN A 1 216 ? -5.340 2.940 18.523 1.00 96.94 216 GLN A C 1
ATOM 1686 O O . GLN A 1 216 ? -4.684 3.283 17.544 1.00 96.94 216 GLN A O 1
ATOM 1691 N N . CYS A 1 217 ? -6.559 3.437 18.761 1.00 95.38 217 CYS A N 1
ATOM 1692 C CA . CYS A 1 217 ? -7.157 4.493 17.939 1.00 95.38 217 CYS A CA 1
ATOM 1693 C C . CYS A 1 217 ? -6.336 5.784 17.992 1.00 95.38 217 CYS A C 1
ATOM 1695 O O . CYS A 1 217 ? -6.159 6.431 16.966 1.00 95.38 217 CYS A O 1
ATOM 1697 N N . GLN A 1 218 ? -5.837 6.151 19.174 1.00 95.06 218 GLN A N 1
ATOM 1698 C CA . GLN A 1 218 ? -4.983 7.321 19.345 1.00 95.06 218 GLN A CA 1
ATOM 1699 C C . GLN A 1 218 ? -3.660 7.154 18.590 1.00 95.06 218 GLN A C 1
ATOM 1701 O O . GLN A 1 218 ? -3.324 8.017 17.790 1.00 95.06 218 GLN A O 1
ATOM 1706 N N . SER A 1 219 ? -2.980 6.017 18.757 1.00 94.31 219 SER A N 1
ATOM 1707 C CA . SER A 1 219 ? -1.741 5.714 18.030 1.00 94.31 219 SER A CA 1
ATOM 1708 C C . SER A 1 219 ? -1.937 5.744 16.509 1.00 94.31 219 SER A C 1
ATOM 1710 O O . SER A 1 219 ? -1.106 6.296 15.796 1.00 94.31 219 SER A O 1
ATOM 1712 N N . PHE A 1 220 ? -3.057 5.214 16.007 1.00 93.56 220 PHE A N 1
ATOM 1713 C CA . PHE A 1 220 ? -3.393 5.257 14.581 1.00 93.56 220 PHE A CA 1
ATOM 1714 C C . PHE A 1 220 ? -3.611 6.692 14.069 1.00 93.56 220 PHE A C 1
ATOM 1716 O O . PHE A 1 220 ? -3.187 7.037 12.970 1.00 93.56 220 PHE A O 1
ATOM 1723 N N . VAL A 1 221 ? -4.272 7.541 14.863 1.00 93.44 221 VAL A N 1
ATOM 1724 C CA . VAL A 1 221 ? -4.497 8.955 14.522 1.00 93.44 221 VAL A CA 1
ATOM 1725 C C . VAL A 1 221 ? -3.199 9.754 14.565 1.00 93.44 221 VAL A C 1
ATOM 1727 O O . VAL A 1 221 ? -2.966 10.550 13.666 1.00 93.44 221 VAL A O 1
ATOM 1730 N N . GLU A 1 222 ? -2.365 9.549 15.583 1.00 91.75 222 GLU A N 1
ATOM 1731 C CA . GLU A 1 222 ? -1.069 10.221 15.717 1.00 91.75 222 GLU A CA 1
ATOM 1732 C C . GLU A 1 222 ? -0.145 9.875 14.554 1.00 91.75 222 GLU A C 1
ATOM 1734 O O . GLU A 1 222 ? 0.464 10.773 13.985 1.00 91.75 222 GLU A O 1
ATOM 1739 N N . TRP A 1 223 ? -0.104 8.605 14.143 1.00 89.62 223 TRP A N 1
ATOM 1740 C CA . TRP A 1 223 ? 0.688 8.185 12.992 1.00 89.62 223 TRP A CA 1
ATOM 1741 C C . TRP A 1 223 ? 0.264 8.922 11.710 1.00 89.62 223 TRP A C 1
ATOM 1743 O O . TRP A 1 223 ? 1.088 9.598 11.099 1.00 89.62 223 TRP A O 1
ATOM 1753 N N . HIS A 1 224 ? -1.029 8.915 11.370 1.00 84.81 224 HIS A N 1
ATOM 1754 C CA . HIS A 1 224 ? -1.530 9.638 10.193 1.00 84.81 224 HIS A CA 1
ATOM 1755 C C . HIS A 1 224 ? -1.424 11.168 10.306 1.00 84.81 224 HIS A C 1
ATOM 1757 O O . HIS A 1 224 ? -1.236 11.836 9.299 1.00 84.81 224 HIS A O 1
ATOM 1763 N N . GLY A 1 225 ? -1.568 11.735 11.507 1.00 76.31 225 GLY A N 1
ATOM 1764 C CA . GLY A 1 225 ? -1.461 13.179 11.744 1.00 76.31 225 GLY A CA 1
ATOM 1765 C C . GLY A 1 225 ? -0.021 13.692 11.836 1.00 76.31 225 GLY A C 1
ATOM 1766 O O . GLY A 1 225 ? 0.190 14.894 11.780 1.00 76.31 225 GLY A O 1
ATOM 1767 N N . SER A 1 226 ? 0.961 12.799 11.983 1.00 58.47 226 SER A N 1
ATOM 1768 C CA . SER A 1 226 ? 2.395 13.121 11.923 1.00 58.47 226 SER A CA 1
ATOM 1769 C C . SER A 1 226 ? 2.969 13.112 10.500 1.00 58.47 226 SER A C 1
ATOM 1771 O O . SER A 1 226 ? 4.144 13.422 10.320 1.00 58.47 226 SER A O 1
ATOM 1773 N N . MET A 1 227 ? 2.148 12.740 9.509 1.00 50.81 227 MET A N 1
ATOM 1774 C CA . MET A 1 227 ? 2.485 12.751 8.081 1.00 50.81 227 MET A CA 1
ATOM 1775 C C . MET A 1 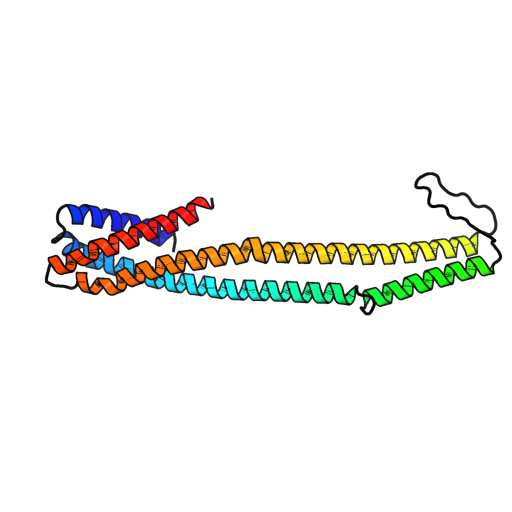227 ? 2.033 14.033 7.348 1.00 50.81 227 MET A C 1
ATOM 1777 O O . MET A 1 227 ? 2.250 14.131 6.141 1.00 50.81 227 MET A O 1
ATOM 1781 N N . GLU A 1 228 ? 1.425 15.000 8.050 1.00 38.91 228 GLU A N 1
ATOM 1782 C CA . GLU A 1 228 ? 1.203 16.384 7.575 1.00 38.91 228 GLU A CA 1
ATOM 1783 C C . GLU A 1 228 ? 2.325 17.314 8.058 1.00 38.91 228 GLU A C 1
ATOM 1785 O O . GLU A 1 228 ? 2.753 18.176 7.255 1.00 38.91 228 GLU A O 1
#

Sequence (228 aa):
MFKWCVRAGREFQMVLKLASEDPKAVLDIIGGVIVSAVEVGLDRALASLELLNDSHLEVSQAKDLLHSILHDVVDDFGPSGLYGRRRGSLLASIEGEQSEIRRIGVTSLVVAIVPFVGVVSLLGILPIKACEERIQSYKNRIYNMESLHRSSKRALEEARQVVKDGIELQLDEDIRHLTVLKAKIDEAHLARTFLKSKNPDIRALFIPVLGKLRVQCQSFVEWHGSME

Secondary structure (DSSP, 8-state):
-HHHHHHHHHHHHHHHHHHHH-HHHHHHHHHHHHHHHHHHHHHHHHHHHHHHHHHHHHHHHHHHHHHHHHHHHHHHHSTTSHHHHHHHHHHHHHHHHHHHHHHTT---------SSS-----SSHHHHHHHHHHHHHHHHHHHHHHHHHHHHHHHHHHHHHIIIIIIIHHHHHHHHHHHHHHHHHHHHHHHHHHHT-S-HHHHHTHHHHHHHHHHHHHHHHHHHHTT-

InterPro domains:
  IPR027018 Hemolysin E [PF06109] (2-225)

Organism: Drosophila ananassae (NCBI:txid7217)

Radius of gyration: 35.84 Å; chains: 1; bounding box: 75×37×92 Å

pLDDT: mean 83.8, std 16.28, range [34.38, 97.44]